Protein AF-A0A560X4U7-F1 (afdb_monomer_lite)

Foldseek 3Di:
DDDDDDDDDDDDDDDDPDPPDPPPPDDDPPDDPDDDDDDDDDDDDDDPPPPPPPPPPPPPPQDFFDQKDKADAPDDLVVVVVLLVVLLVQLVPDDCCPPPLNVLVVVLVVQLVVLVVVLVVQLVVLVVPPDDPVCPVVSVVSNVVSVVVSVVSNVVSCVVSVNVVSVVVSSVSSVVSSVVSSVVVVIFMFGDDPVLRVVLSPDPPPPVVNSVSSHVLRHHPVSCVPGTDDPDD

pLDDT: mean 76.84, std 26.28, range [26.38, 98.5]

Structure (mmCIF, N/CA/C/O backbone):
data_AF-A0A560X4U7-F1
#
_entry.id   AF-A0A560X4U7-F1
#
loop_
_atom_site.group_PDB
_atom_site.id
_atom_site.type_symbol
_atom_site.label_atom_id
_atom_site.label_alt_id
_atom_site.label_comp_id
_atom_site.label_asym_id
_atom_site.label_entity_id
_atom_site.label_seq_id
_atom_site.pdbx_PDB_ins_code
_atom_site.Cartn_x
_atom_site.Cartn_y
_atom_site.Cartn_z
_atom_site.occupancy
_atom_site.B_iso_or_equiv
_atom_site.auth_seq_id
_atom_site.auth_comp_id
_atom_site.auth_asym_id
_atom_site.auth_atom_id
_atom_site.pdbx_PDB_model_num
ATOM 1 N N . MET A 1 1 ? 18.943 -45.002 9.845 1.00 39.31 1 MET A N 1
ATOM 2 C CA . MET A 1 1 ? 19.434 -45.055 11.237 1.00 39.31 1 MET A CA 1
ATOM 3 C C . MET A 1 1 ? 20.918 -44.739 11.236 1.00 39.31 1 MET A C 1
ATOM 5 O O . MET A 1 1 ? 21.711 -45.629 10.976 1.00 39.31 1 MET A O 1
ATOM 9 N N . THR A 1 2 ? 21.280 -43.489 11.515 1.00 33.56 2 THR A N 1
ATOM 10 C CA . THR A 1 2 ? 22.637 -43.134 11.949 1.00 33.56 2 THR A CA 1
ATOM 11 C C . THR A 1 2 ? 22.538 -41.834 12.733 1.00 33.56 2 THR A C 1
ATOM 13 O O . THR A 1 2 ? 22.275 -40.771 12.180 1.00 33.56 2 THR A O 1
ATOM 16 N N . LEU A 1 3 ? 22.644 -41.978 14.054 1.00 30.88 3 LEU A N 1
ATOM 17 C CA . LEU A 1 3 ? 22.758 -40.904 15.028 1.00 30.88 3 LEU A CA 1
ATOM 18 C C . LEU A 1 3 ? 24.102 -40.193 14.867 1.00 30.88 3 LEU A C 1
ATOM 20 O O . LEU A 1 3 ? 25.123 -40.869 14.793 1.00 30.88 3 LEU A O 1
ATOM 24 N N . TRP A 1 4 ? 24.110 -38.866 14.982 1.00 27.12 4 TRP A N 1
ATOM 25 C CA . TRP A 1 4 ? 25.256 -38.142 15.529 1.00 27.12 4 TRP A CA 1
ATOM 26 C C . TRP A 1 4 ? 24.773 -37.209 16.639 1.00 27.12 4 TRP A C 1
ATOM 28 O O . TRP A 1 4 ? 23.881 -36.383 16.455 1.00 27.12 4 TRP A O 1
ATOM 38 N N . ARG A 1 5 ? 25.328 -37.444 17.830 1.00 28.64 5 ARG A N 1
ATOM 39 C CA . ARG A 1 5 ? 25.111 -36.698 19.070 1.00 28.64 5 ARG A CA 1
ATOM 40 C C . ARG A 1 5 ? 25.918 -35.393 19.064 1.00 28.64 5 ARG A C 1
ATOM 42 O O . ARG A 1 5 ? 27.047 -35.368 18.588 1.00 28.64 5 ARG A O 1
ATOM 49 N N . LEU A 1 6 ? 25.333 -34.368 19.685 1.00 35.38 6 LEU A N 1
ATOM 50 C CA . LEU A 1 6 ? 25.974 -33.150 20.209 1.00 35.38 6 LEU A CA 1
ATOM 51 C C . LEU A 1 6 ? 27.001 -33.463 21.321 1.00 35.38 6 LEU A C 1
ATOM 53 O O . LEU A 1 6 ? 26.902 -34.514 21.963 1.00 35.38 6 LEU A O 1
ATOM 57 N N . PRO A 1 7 ? 27.945 -32.538 21.584 1.00 38.84 7 PRO A N 1
ATOM 58 C CA . PRO A 1 7 ? 27.858 -31.657 22.771 1.00 38.84 7 PRO A CA 1
ATOM 59 C C . PRO A 1 7 ? 28.146 -30.168 22.425 1.00 38.84 7 PRO A C 1
ATOM 61 O O . PRO A 1 7 ? 28.964 -29.892 21.557 1.00 38.84 7 PRO A O 1
ATOM 64 N N . CYS A 1 8 ? 27.357 -29.185 22.901 1.00 29.11 8 CYS A N 1
ATOM 65 C CA . CYS A 1 8 ? 27.504 -28.413 24.167 1.00 29.11 8 CYS A CA 1
ATOM 66 C C . CYS A 1 8 ? 28.866 -27.695 24.288 1.00 29.11 8 CYS A C 1
ATOM 68 O O . CYS A 1 8 ? 29.880 -28.353 24.123 1.00 29.11 8 CYS A O 1
ATOM 70 N N . LEU A 1 9 ? 29.067 -26.415 24.622 1.00 28.69 9 LEU A N 1
ATOM 71 C CA . LEU A 1 9 ? 28.363 -25.219 25.138 1.00 28.69 9 LEU A CA 1
ATOM 72 C C . LEU A 1 9 ? 29.277 -24.039 24.650 1.00 28.69 9 LEU A C 1
ATOM 74 O O . LEU A 1 9 ? 30.443 -24.277 24.361 1.00 28.69 9 LEU A O 1
ATOM 78 N N . GLN A 1 10 ? 28.917 -22.758 24.513 1.00 29.78 10 GLN A N 1
ATOM 79 C CA . GLN A 1 10 ? 28.622 -21.827 25.606 1.00 29.78 10 GLN A CA 1
ATOM 80 C C . GLN A 1 10 ? 28.422 -20.401 25.033 1.00 29.78 10 GLN A C 1
ATOM 82 O O . GLN A 1 10 ? 29.216 -19.930 24.225 1.00 29.78 10 GLN A O 1
ATOM 87 N N . HIS A 1 11 ? 27.368 -19.732 25.509 1.00 27.30 11 HIS A N 1
ATOM 88 C CA . HIS A 1 11 ? 27.188 -18.284 25.688 1.00 27.30 11 HIS A CA 1
ATOM 89 C C . HIS A 1 11 ? 27.759 -17.279 24.666 1.00 27.30 11 HIS A C 1
ATOM 91 O O . HIS A 1 11 ? 28.936 -16.934 24.704 1.00 27.30 11 HIS A O 1
ATOM 97 N N . ARG A 1 12 ? 26.848 -16.582 23.967 1.00 30.61 12 ARG A N 1
ATOM 98 C CA . ARG A 1 12 ? 26.873 -15.110 23.875 1.00 30.61 12 ARG A CA 1
ATOM 99 C C . ARG A 1 12 ? 25.464 -14.551 23.644 1.00 30.61 12 ARG A C 1
ATOM 101 O O . ARG A 1 12 ? 24.834 -14.803 22.630 1.00 30.61 12 ARG A O 1
ATOM 108 N N . SER A 1 13 ? 25.013 -13.839 24.670 1.00 28.88 13 SER A N 1
ATOM 109 C CA . SER A 1 13 ? 24.097 -12.697 24.698 1.00 28.88 13 SER A CA 1
ATOM 110 C C . SER A 1 13 ? 22.957 -12.626 23.679 1.00 28.88 13 SER A C 1
ATOM 112 O O . SER A 1 13 ? 23.140 -12.291 22.510 1.00 28.88 13 SER A O 1
ATOM 114 N N . ALA A 1 14 ? 21.744 -12.784 24.214 1.00 30.08 14 ALA A N 1
ATOM 115 C CA . ALA A 1 14 ? 20.511 -12.270 23.644 1.00 30.08 14 ALA A CA 1
ATOM 116 C C . ALA A 1 14 ? 20.678 -10.782 23.304 1.00 30.08 14 ALA A C 1
A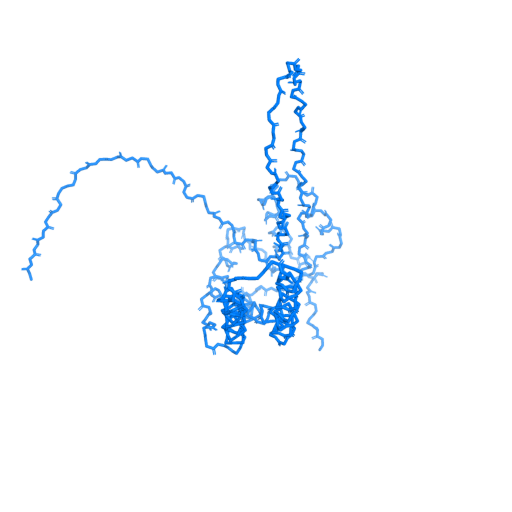TOM 118 O O . ALA A 1 14 ? 20.710 -9.925 24.186 1.00 30.08 14 ALA A O 1
ATOM 119 N N . THR A 1 15 ? 20.796 -10.486 22.014 1.00 30.64 15 THR A N 1
ATOM 120 C CA . THR A 1 15 ? 20.668 -9.124 21.508 1.00 30.64 15 THR A CA 1
ATOM 121 C C . THR A 1 15 ? 19.280 -9.033 20.902 1.00 30.64 15 THR A C 1
ATOM 123 O O . THR A 1 15 ? 19.006 -9.617 19.860 1.00 30.64 15 THR A O 1
ATOM 126 N N . SER A 1 16 ? 18.399 -8.369 21.647 1.00 27.38 16 SER A N 1
ATOM 127 C CA . SER A 1 16 ? 17.094 -7.846 21.250 1.00 27.38 16 SER A CA 1
ATOM 128 C C . SER A 1 16 ? 16.978 -7.610 19.734 1.00 27.38 16 SER A C 1
ATOM 130 O O . SER A 1 16 ? 17.394 -6.562 19.232 1.00 27.38 16 SER A O 1
ATOM 132 N N . LEU A 1 17 ? 16.355 -8.546 19.007 1.00 27.45 17 LEU A N 1
ATOM 133 C CA . LEU A 1 17 ? 15.750 -8.238 17.713 1.00 27.45 17 LEU A CA 1
ATOM 134 C C . LEU A 1 17 ? 14.486 -7.428 18.006 1.00 27.45 17 LEU A C 1
ATOM 136 O O . LEU A 1 17 ? 13.397 -7.958 18.208 1.00 27.45 17 LEU A O 1
ATOM 140 N N . SER A 1 18 ? 14.693 -6.118 18.105 1.00 27.56 18 SER A N 1
ATOM 141 C CA . SER A 1 18 ? 13.635 -5.124 18.160 1.00 27.56 18 SER A CA 1
ATOM 142 C C . SER A 1 18 ? 12.726 -5.321 16.949 1.00 27.56 18 SER A C 1
ATOM 144 O O . SER A 1 18 ? 13.172 -5.233 15.801 1.00 27.56 18 SER A O 1
ATOM 146 N N . GLN A 1 19 ? 11.465 -5.645 17.237 1.00 32.53 19 GLN A N 1
ATOM 147 C CA . GLN A 1 19 ? 10.352 -5.708 16.300 1.00 32.53 19 GLN A CA 1
ATOM 148 C C . GLN A 1 19 ? 10.351 -4.452 15.422 1.00 32.53 19 GLN A C 1
ATOM 150 O O . GLN A 1 19 ? 9.943 -3.369 15.846 1.00 32.53 19 GLN A O 1
ATOM 155 N N . ARG A 1 20 ? 10.812 -4.589 14.174 1.00 30.12 20 ARG A N 1
ATOM 156 C CA . ARG A 1 20 ? 10.608 -3.552 13.165 1.00 30.12 20 ARG A CA 1
ATOM 157 C C . ARG A 1 20 ? 9.118 -3.498 12.864 1.00 30.12 20 ARG A C 1
ATOM 159 O O . ARG A 1 20 ? 8.509 -4.470 12.431 1.00 30.12 20 ARG A O 1
ATOM 166 N N . SER A 1 21 ? 8.551 -2.354 13.214 1.00 30.67 21 SER A N 1
ATOM 167 C CA . SER A 1 21 ? 7.133 -2.050 13.152 1.00 30.67 21 SER A CA 1
ATOM 168 C C . SER A 1 21 ? 6.624 -2.059 11.710 1.00 30.67 21 SER A C 1
ATOM 170 O O . SER A 1 21 ? 7.251 -1.515 10.807 1.00 30.67 21 SER A O 1
ATOM 172 N N . PHE A 1 22 ? 5.445 -2.648 11.537 1.00 28.66 22 PHE A N 1
ATOM 173 C CA . PHE A 1 22 ? 4.688 -2.842 10.298 1.00 28.66 22 PHE A CA 1
ATOM 174 C C . PHE A 1 22 ? 4.014 -1.546 9.782 1.00 28.66 22 PHE A C 1
ATOM 176 O O . PHE A 1 22 ? 2.919 -1.583 9.233 1.00 28.66 22 PHE A O 1
ATOM 183 N N . THR A 1 23 ? 4.614 -0.370 10.004 1.00 32.47 23 THR A N 1
ATOM 184 C CA . THR A 1 23 ? 3.965 0.939 9.757 1.00 32.47 23 THR A CA 1
ATOM 185 C C . THR A 1 23 ? 4.578 1.772 8.630 1.00 32.47 23 THR A C 1
ATOM 187 O O . THR A 1 23 ? 4.177 2.918 8.466 1.00 32.47 23 THR A O 1
ATOM 190 N N . ASP A 1 24 ? 5.489 1.219 7.828 1.00 28.84 24 ASP A N 1
ATOM 191 C CA . ASP A 1 24 ? 6.167 1.947 6.741 1.00 28.84 24 ASP A CA 1
ATOM 192 C C . ASP A 1 24 ? 5.755 1.437 5.346 1.00 28.84 24 ASP A C 1
ATOM 194 O O . ASP A 1 24 ? 6.541 0.882 4.584 1.00 28.84 24 ASP A O 1
ATOM 198 N N . LEU A 1 25 ? 4.467 1.587 5.015 1.00 33.88 25 LEU A N 1
ATOM 199 C CA . LEU A 1 25 ? 3.939 1.399 3.651 1.00 33.88 25 LEU A CA 1
ATOM 200 C C . LEU A 1 25 ? 3.268 2.668 3.100 1.00 33.88 25 LEU A C 1
ATOM 202 O O . LEU A 1 25 ? 2.436 2.588 2.189 1.00 33.88 25 LEU A O 1
ATOM 206 N N . ASN A 1 26 ? 3.661 3.835 3.616 1.00 32.94 26 ASN A N 1
ATOM 207 C CA . ASN A 1 26 ? 3.411 5.121 2.975 1.00 32.94 26 ASN A CA 1
ATOM 208 C C . ASN A 1 26 ? 4.704 5.578 2.305 1.00 32.94 26 ASN A C 1
ATOM 210 O O . ASN A 1 26 ? 5.754 5.622 2.933 1.00 32.94 26 ASN A O 1
ATOM 214 N N . GLY A 1 27 ? 4.617 5.804 0.996 1.00 36.00 27 GLY A N 1
ATOM 215 C CA . GLY A 1 27 ? 5.756 6.093 0.146 1.00 36.00 27 GLY A CA 1
ATOM 216 C C . GLY A 1 27 ? 6.457 7.383 0.539 1.00 36.00 27 GLY A C 1
ATOM 217 O O . GLY A 1 27 ? 5.854 8.445 0.485 1.00 36.00 27 GLY A O 1
ATOM 218 N N . ASP A 1 28 ? 7.746 7.260 0.822 1.00 26.38 28 ASP A N 1
ATOM 219 C CA . ASP A 1 28 ? 8.722 8.314 0.605 1.00 26.38 28 ASP A CA 1
ATOM 220 C C . ASP A 1 28 ? 9.827 7.710 -0.269 1.00 26.38 28 ASP A C 1
ATOM 222 O O . ASP A 1 28 ? 10.711 6.987 0.197 1.00 26.38 28 ASP A O 1
ATOM 226 N N . ILE A 1 29 ? 9.752 7.964 -1.579 1.00 32.12 29 ILE A N 1
ATOM 227 C CA . ILE A 1 29 ? 10.896 7.778 -2.473 1.00 32.12 29 ILE A CA 1
ATOM 228 C C . ILE A 1 29 ? 11.931 8.815 -2.037 1.00 32.12 29 ILE A C 1
ATOM 230 O O . ILE A 1 29 ? 11.827 10.003 -2.347 1.00 32.12 29 ILE A O 1
ATOM 234 N N . VAL A 1 30 ? 12.916 8.369 -1.262 1.00 34.56 30 VAL A N 1
ATOM 235 C CA . VAL A 1 30 ? 14.062 9.185 -0.868 1.00 34.56 30 VAL A CA 1
ATOM 236 C C . VAL A 1 30 ? 14.851 9.528 -2.132 1.00 34.56 30 VAL A C 1
ATOM 238 O O . VAL A 1 30 ? 15.592 8.707 -2.668 1.00 34.56 30 VAL A O 1
ATOM 241 N N . ASN A 1 31 ? 14.696 10.763 -2.608 1.00 28.81 31 ASN A N 1
ATOM 242 C CA . ASN A 1 31 ? 15.603 11.368 -3.575 1.00 28.81 31 ASN A CA 1
ATOM 243 C C . ASN A 1 31 ? 17.004 11.438 -2.950 1.00 28.81 31 ASN A C 1
ATOM 245 O O . ASN A 1 31 ? 17.265 12.260 -2.071 1.00 28.81 31 ASN A O 1
ATOM 249 N N . HIS A 1 32 ? 17.916 10.578 -3.399 1.00 28.31 32 HIS A N 1
ATOM 250 C CA . HIS A 1 32 ? 19.340 10.720 -3.121 1.00 28.31 32 HIS A CA 1
ATOM 251 C C . HIS A 1 32 ? 19.925 11.814 -4.030 1.00 28.31 32 HIS A C 1
ATOM 253 O O . HIS A 1 32 ? 19.969 11.616 -5.245 1.00 28.31 32 HIS A O 1
ATOM 259 N N . PRO A 1 33 ? 20.436 12.945 -3.506 1.00 33.41 33 PRO A N 1
ATOM 260 C CA . PRO A 1 33 ? 21.241 13.837 -4.325 1.00 33.41 33 PRO A CA 1
ATOM 261 C C . PRO A 1 33 ? 22.588 13.165 -4.623 1.00 33.41 33 PRO A C 1
ATOM 263 O O . PRO A 1 33 ? 23.387 12.888 -3.722 1.00 33.41 33 PRO A O 1
ATOM 266 N N . LEU A 1 34 ? 22.832 12.901 -5.909 1.00 30.45 34 LEU A N 1
ATOM 267 C CA . LEU A 1 34 ? 24.119 12.463 -6.439 1.00 30.45 34 LEU A CA 1
ATOM 268 C C . LEU A 1 34 ? 25.186 13.515 -6.110 1.00 30.45 34 LEU A C 1
ATOM 270 O O . LEU A 1 34 ? 25.199 14.627 -6.636 1.00 30.45 34 LEU A O 1
ATOM 274 N N . ARG A 1 35 ? 26.092 13.157 -5.201 1.00 30.42 35 ARG A N 1
ATOM 275 C CA . ARG A 1 35 ? 27.236 13.978 -4.808 1.00 30.42 35 ARG A CA 1
ATOM 276 C C . ARG A 1 35 ? 28.348 13.805 -5.840 1.00 30.42 35 ARG A C 1
ATOM 278 O O . ARG A 1 35 ? 29.068 12.809 -5.818 1.00 30.42 35 ARG A O 1
ATOM 285 N N . ASN A 1 36 ? 28.488 14.789 -6.726 1.00 31.67 36 ASN A N 1
ATOM 286 C CA . ASN A 1 36 ? 29.597 14.884 -7.674 1.00 31.67 36 ASN A CA 1
ATOM 287 C C . ASN A 1 36 ? 30.951 14.895 -6.941 1.00 31.67 36 ASN A C 1
ATOM 289 O O . ASN A 1 36 ? 31.210 15.744 -6.085 1.00 31.67 36 ASN A O 1
ATOM 293 N N . ARG A 1 37 ? 31.825 13.949 -7.299 1.00 39.62 37 ARG A N 1
ATOM 294 C CA . ARG A 1 37 ? 33.259 13.961 -6.985 1.00 39.62 37 ARG A CA 1
ATOM 295 C C . ARG A 1 37 ? 33.989 14.678 -8.122 1.00 39.62 37 ARG A C 1
ATOM 297 O O . ARG A 1 37 ? 34.089 14.129 -9.212 1.00 39.62 37 ARG A O 1
ATOM 304 N N . ALA A 1 38 ? 34.536 15.858 -7.847 1.00 37.72 38 ALA A N 1
ATOM 305 C CA . ALA A 1 38 ? 35.596 16.472 -8.646 1.00 37.72 38 ALA A CA 1
ATOM 306 C C . ALA A 1 38 ? 36.892 16.483 -7.818 1.00 37.72 38 ALA A C 1
ATOM 308 O O . ALA A 1 38 ? 36.862 16.721 -6.609 1.00 37.72 38 ALA A O 1
ATOM 309 N N . GLY A 1 39 ? 37.999 16.112 -8.462 1.00 34.09 39 GLY A N 1
ATOM 310 C CA . GLY A 1 39 ? 39.277 15.781 -7.839 1.00 34.09 39 GLY A CA 1
ATOM 311 C C . GLY A 1 39 ? 40.189 16.962 -7.483 1.00 34.09 39 GLY A C 1
ATOM 312 O O . GLY A 1 39 ? 40.105 18.042 -8.052 1.00 34.09 39 GLY A O 1
ATOM 313 N N . SER A 1 40 ? 41.060 16.657 -6.514 1.00 37.84 40 SER A N 1
ATOM 314 C CA . SER A 1 40 ? 42.419 17.142 -6.200 1.00 37.84 40 SER A CA 1
ATOM 315 C C . SER A 1 40 ? 42.882 18.555 -6.594 1.00 37.84 40 SER A C 1
ATOM 317 O O . SER A 1 40 ? 43.048 18.832 -7.774 1.00 37.84 40 SER A O 1
ATOM 319 N N . LEU A 1 41 ? 43.371 19.320 -5.604 1.00 35.38 41 LEU A N 1
ATOM 320 C CA . LEU A 1 41 ? 44.787 19.734 -5.505 1.00 35.38 41 LEU A CA 1
ATOM 321 C C . LEU A 1 41 ? 45.111 20.279 -4.092 1.00 35.38 41 LEU A C 1
ATOM 323 O O . LEU A 1 41 ? 44.310 20.976 -3.478 1.00 35.38 41 LEU A O 1
ATOM 327 N N . ASN A 1 42 ? 46.282 19.906 -3.566 1.00 41.59 42 ASN A N 1
ATOM 328 C CA . ASN A 1 42 ? 46.813 20.266 -2.242 1.00 41.59 42 ASN A CA 1
ATOM 329 C C . ASN A 1 42 ? 47.400 21.689 -2.223 1.00 41.59 42 ASN A C 1
ATOM 331 O O . ASN A 1 42 ? 48.226 21.969 -3.084 1.00 41.59 42 ASN A O 1
ATOM 335 N N . LEU A 1 43 ? 47.155 22.491 -1.172 1.00 35.06 43 LEU A N 1
ATOM 336 C CA . LEU A 1 43 ? 48.219 23.259 -0.498 1.00 35.06 43 LEU A CA 1
ATOM 337 C C . LEU A 1 43 ? 47.785 23.776 0.885 1.00 35.06 43 LEU A C 1
ATOM 339 O O . LEU A 1 43 ? 46.657 24.200 1.106 1.00 35.06 43 LEU A O 1
ATOM 343 N N . ARG A 1 44 ? 48.736 23.702 1.814 1.00 47.56 44 ARG A N 1
ATOM 344 C CA . ARG A 1 44 ? 48.664 23.990 3.247 1.00 47.56 44 ARG A CA 1
ATOM 345 C C . ARG A 1 44 ? 48.172 25.406 3.568 1.00 47.56 44 ARG A C 1
ATOM 347 O O . ARG A 1 44 ? 48.820 26.371 3.181 1.00 47.56 44 ARG A O 1
ATOM 354 N N . LEU A 1 45 ? 47.159 25.507 4.426 1.00 40.75 45 LEU A N 1
ATOM 355 C CA . LEU A 1 45 ? 46.998 26.625 5.357 1.00 40.75 45 LEU A CA 1
ATOM 356 C C . LEU A 1 45 ? 46.265 26.138 6.611 1.00 40.75 45 LEU A C 1
ATOM 358 O O . LEU A 1 45 ? 45.143 25.641 6.553 1.00 40.75 45 LEU A O 1
ATOM 362 N N . LEU A 1 46 ? 46.960 26.253 7.744 1.00 51.66 46 LEU A N 1
ATOM 363 C CA . LEU A 1 46 ? 46.420 26.129 9.093 1.00 51.66 46 LEU A CA 1
ATOM 364 C C . LEU A 1 46 ? 45.371 27.229 9.293 1.00 51.66 46 LEU A C 1
ATOM 366 O O . LEU A 1 46 ? 45.712 28.368 9.598 1.00 51.66 46 LEU A O 1
ATOM 370 N N . ALA A 1 47 ? 44.102 26.881 9.117 1.00 46.72 47 ALA A N 1
ATOM 371 C CA . ALA A 1 47 ? 42.978 27.665 9.600 1.00 46.72 47 ALA A CA 1
ATOM 372 C C . ALA A 1 47 ? 42.263 26.827 10.661 1.00 46.72 47 ALA A C 1
ATOM 374 O O . ALA A 1 47 ? 41.831 25.708 10.383 1.00 46.72 47 ALA A O 1
ATOM 375 N N . CYS A 1 48 ? 42.194 27.348 11.887 1.00 39.38 48 CYS A N 1
ATOM 376 C CA . CYS A 1 48 ? 41.409 26.788 12.980 1.00 39.38 48 CYS A CA 1
ATOM 377 C C . CYS A 1 48 ? 39.957 26.610 12.523 1.00 39.38 48 CYS A C 1
ATOM 379 O O . CYS A 1 48 ? 39.178 27.560 12.529 1.00 39.38 48 CYS A O 1
ATOM 381 N N . VAL A 1 49 ? 39.596 25.392 12.118 1.00 48.28 49 VAL A N 1
ATOM 382 C CA . VAL A 1 49 ? 38.208 25.013 11.866 1.00 48.28 49 VAL A CA 1
ATOM 383 C C . VAL A 1 49 ? 37.557 24.849 13.231 1.00 48.28 49 VAL A C 1
ATOM 385 O O . VAL A 1 49 ? 37.621 23.790 13.855 1.00 48.28 49 VAL A O 1
ATOM 388 N N . THR A 1 50 ? 36.946 25.922 13.722 1.00 53.16 50 THR A N 1
ATOM 389 C CA . THR A 1 50 ? 35.858 25.803 14.682 1.00 53.16 50 THR A CA 1
ATOM 390 C C . THR A 1 50 ? 34.796 24.932 14.021 1.00 53.16 50 THR A C 1
ATOM 392 O O . THR A 1 50 ? 34.128 25.338 13.071 1.00 53.16 50 THR A O 1
ATOM 395 N N . VAL A 1 51 ? 34.691 23.684 14.478 1.00 50.66 51 VAL A N 1
ATOM 396 C CA . VAL A 1 51 ? 33.585 22.797 14.126 1.00 50.66 51 VAL A CA 1
ATOM 397 C C . VAL A 1 51 ? 32.327 23.465 14.667 1.00 50.66 51 VAL A C 1
ATOM 399 O O . VAL A 1 51 ? 31.983 23.323 15.838 1.00 50.66 51 VAL A O 1
ATOM 402 N N . LEU A 1 52 ? 31.667 24.255 13.819 1.00 47.94 52 LEU A N 1
ATOM 403 C CA . LEU A 1 52 ? 30.270 24.611 13.991 1.00 47.94 52 LEU A CA 1
ATOM 404 C C . LEU A 1 52 ? 29.520 23.284 14.018 1.00 47.94 52 LEU A C 1
ATOM 406 O O . LEU A 1 52 ? 29.264 22.672 12.981 1.00 47.94 52 LEU A O 1
ATOM 410 N N . ALA A 1 53 ? 29.241 22.807 15.228 1.00 47.47 53 ALA A N 1
ATOM 411 C CA . ALA A 1 53 ? 28.264 21.770 15.467 1.00 47.47 53 ALA A CA 1
ATOM 412 C C . ALA A 1 53 ? 26.927 22.327 14.975 1.00 47.47 53 ALA A C 1
ATOM 414 O O . ALA A 1 53 ? 26.212 22.997 15.713 1.00 47.47 53 ALA A O 1
ATOM 415 N N . VAL A 1 54 ? 26.628 22.124 13.692 1.00 50.91 54 VAL A N 1
ATOM 416 C CA . VAL A 1 54 ? 25.286 22.323 13.163 1.00 50.91 54 VAL A CA 1
ATOM 417 C C . VAL A 1 54 ? 24.437 21.304 13.916 1.00 50.91 54 VAL A C 1
ATOM 419 O O . VAL A 1 54 ? 24.677 20.103 13.750 1.00 50.91 54 VAL A O 1
ATOM 422 N N . PRO A 1 55 ? 23.510 21.723 14.797 1.00 43.16 55 PRO A N 1
ATOM 423 C CA . PRO A 1 55 ? 22.596 20.771 15.386 1.00 43.16 55 PRO A CA 1
ATOM 424 C C . PRO A 1 55 ? 21.857 20.144 14.210 1.00 43.16 55 PRO A C 1
ATOM 426 O O . PRO A 1 55 ? 21.197 20.839 13.438 1.00 43.16 55 PRO A O 1
ATOM 429 N N . VAL A 1 56 ? 22.005 18.831 14.043 1.00 52.19 56 VAL A N 1
ATOM 430 C CA . VAL A 1 56 ? 21.101 18.057 13.201 1.00 52.19 56 VAL A CA 1
ATOM 431 C C . VAL A 1 56 ? 19.767 18.105 13.934 1.00 52.19 56 VAL A C 1
ATOM 433 O O . VAL A 1 56 ? 19.429 17.214 14.711 1.00 52.19 56 VAL A O 1
ATOM 436 N N . THR A 1 57 ? 19.026 19.200 13.772 1.00 48.88 57 THR A N 1
ATOM 437 C CA . THR A 1 57 ? 17.602 19.216 14.054 1.00 48.88 57 THR A CA 1
ATOM 438 C C . THR A 1 57 ? 17.011 18.272 13.027 1.00 48.88 57 THR A C 1
ATOM 440 O O . THR A 1 57 ? 16.716 18.643 11.895 1.00 48.88 57 THR A O 1
ATOM 443 N N . GLY A 1 58 ? 16.936 16.992 13.397 1.00 51.22 58 GLY A N 1
ATOM 444 C CA . GLY A 1 58 ? 16.158 16.026 12.652 1.00 51.22 58 GLY A CA 1
ATOM 445 C C . GLY A 1 58 ? 14.775 16.633 12.501 1.00 51.22 58 GLY A C 1
ATOM 446 O O . GLY A 1 58 ? 14.072 16.828 13.494 1.00 51.22 58 GLY A O 1
ATOM 447 N N . VAL A 1 59 ? 14.419 17.010 11.275 1.00 49.56 59 VAL A N 1
ATOM 448 C CA . VAL A 1 59 ? 13.046 17.351 10.936 1.00 49.56 59 VAL A CA 1
ATOM 449 C C . VAL A 1 59 ? 12.275 16.069 11.189 1.00 49.56 59 VAL A C 1
ATOM 451 O O . VAL A 1 59 ? 12.312 15.136 10.392 1.00 49.56 59 VAL A O 1
ATOM 454 N N . SER A 1 60 ? 11.663 15.969 12.367 1.00 57.91 60 SER A N 1
ATOM 455 C CA . SER A 1 60 ? 10.732 14.893 12.646 1.00 57.91 60 SER A CA 1
ATOM 456 C C . SER A 1 60 ? 9.536 15.184 11.757 1.00 57.91 60 SER A C 1
ATOM 458 O O . SER A 1 60 ? 8.739 16.077 12.053 1.00 57.91 60 SER A O 1
ATOM 460 N N . ALA A 1 61 ? 9.486 14.515 10.605 1.00 65.38 61 ALA A N 1
ATOM 461 C CA . ALA A 1 61 ? 8.339 14.579 9.722 1.00 65.38 61 ALA A CA 1
ATOM 462 C C . ALA A 1 61 ? 7.105 14.256 10.570 1.00 65.38 61 ALA A C 1
ATOM 464 O O . ALA A 1 61 ? 7.019 13.201 11.207 1.00 65.38 61 ALA A O 1
ATOM 465 N N . LYS A 1 62 ? 6.190 15.225 10.666 1.00 72.81 62 LYS A N 1
ATOM 466 C CA . LYS A 1 62 ? 4.971 15.081 11.456 1.00 72.81 62 LYS A CA 1
ATOM 467 C C . LYS A 1 62 ? 4.185 13.918 10.857 1.00 72.81 62 LYS A C 1
ATOM 469 O O . LYS A 1 62 ? 3.774 13.987 9.704 1.00 72.81 62 LYS A O 1
ATOM 474 N N . VAL A 1 63 ? 3.996 12.849 11.628 1.00 83.12 63 VAL A N 1
ATOM 475 C CA . VAL A 1 63 ? 3.273 11.664 11.151 1.00 83.12 63 VAL A CA 1
ATOM 476 C C . VAL A 1 63 ? 1.827 12.060 10.862 1.00 83.12 63 VAL A C 1
ATOM 478 O O . VAL A 1 63 ? 1.103 12.501 11.762 1.00 83.12 63 VAL A O 1
ATOM 481 N N . SER A 1 64 ? 1.413 11.916 9.604 1.00 87.06 64 SER A N 1
ATOM 482 C CA . SER A 1 64 ? 0.035 12.179 9.195 1.00 87.06 64 SER A CA 1
ATOM 483 C C . SER A 1 64 ? -0.915 11.186 9.863 1.00 87.06 64 SER A C 1
ATOM 485 O O . SER A 1 64 ? -0.615 9.993 9.971 1.00 87.0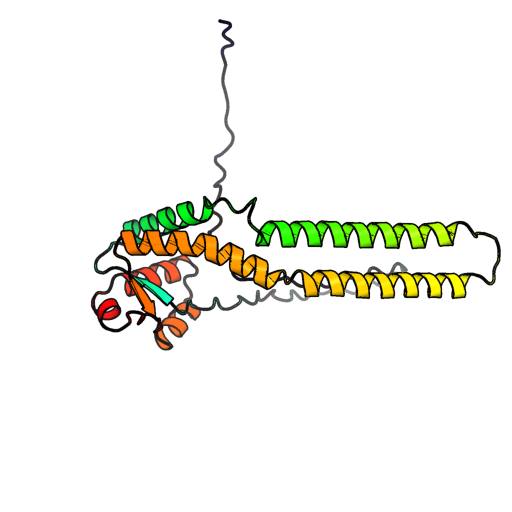6 64 SER A O 1
ATOM 487 N N . ALA A 1 65 ? -2.047 11.687 10.350 1.00 90.00 65 ALA A N 1
ATOM 488 C CA . ALA A 1 65 ? -3.085 10.847 10.918 1.00 90.00 65 ALA A CA 1
ATOM 489 C C . ALA A 1 65 ? -3.832 10.084 9.816 1.00 90.00 65 ALA A C 1
ATOM 491 O O . ALA A 1 65 ? -4.111 10.660 8.759 1.00 90.00 65 ALA A O 1
ATOM 492 N N . PRO A 1 66 ? -4.211 8.817 10.056 1.00 91.69 66 PRO A N 1
ATOM 493 C CA . PRO A 1 66 ? -5.107 8.121 9.146 1.00 91.69 66 PRO A CA 1
ATOM 494 C C . PRO A 1 66 ? -6.463 8.840 9.083 1.00 91.69 66 PRO A C 1
ATOM 496 O O . PRO A 1 66 ? -6.928 9.419 10.064 1.00 91.69 66 PRO A O 1
ATOM 499 N N . SER A 1 67 ? -7.117 8.806 7.922 1.00 94.00 67 SER A N 1
ATOM 500 C CA . SER A 1 67 ? -8.479 9.335 7.776 1.00 94.00 67 SER A CA 1
ATOM 501 C C . SER A 1 67 ? -9.526 8.406 8.384 1.00 94.00 67 SER A C 1
ATOM 503 O O . SER A 1 67 ? -10.524 8.882 8.916 1.00 94.00 67 SER A O 1
ATOM 505 N N . THR A 1 68 ? -9.288 7.096 8.319 1.00 95.25 68 THR A N 1
ATOM 506 C CA . THR A 1 68 ? -10.182 6.055 8.825 1.00 95.25 68 THR A CA 1
ATOM 507 C C . THR A 1 68 ? -9.424 5.067 9.694 1.00 95.25 68 THR A C 1
ATOM 509 O O . THR A 1 68 ? -8.250 4.780 9.448 1.00 95.25 68 THR A O 1
ATOM 512 N N . ILE A 1 69 ? -10.101 4.531 10.706 1.00 95.88 69 ILE A N 1
ATOM 513 C CA . ILE A 1 69 ? -9.584 3.448 11.546 1.00 95.88 69 ILE A CA 1
ATOM 514 C C . ILE A 1 69 ? -10.642 2.363 11.734 1.00 95.88 69 ILE A C 1
ATOM 516 O O . ILE A 1 69 ? -11.836 2.605 11.565 1.00 95.88 69 ILE A O 1
ATOM 520 N N . TRP A 1 70 ? -10.199 1.158 12.087 1.00 97.12 70 TRP A N 1
ATOM 521 C CA . TRP A 1 70 ? -11.086 0.070 12.491 1.00 97.12 70 TRP A CA 1
ATOM 522 C C . TRP A 1 70 ? -11.460 0.201 13.963 1.00 97.12 70 TRP A C 1
ATOM 524 O O . TRP A 1 70 ? -10.601 0.480 14.795 1.00 97.12 70 TRP A O 1
ATOM 534 N N . ALA A 1 71 ? -12.728 -0.041 14.274 1.00 97.25 71 ALA A N 1
ATOM 535 C CA . ALA A 1 71 ? -13.313 0.169 15.585 1.00 97.25 71 ALA A CA 1
ATOM 536 C C . ALA A 1 71 ? -14.306 -0.943 15.948 1.00 97.25 71 ALA A C 1
ATOM 538 O O . ALA A 1 71 ? -15.052 -1.446 15.103 1.00 97.25 71 ALA A O 1
ATOM 539 N N . LYS A 1 72 ? -14.310 -1.327 17.222 1.00 97.38 72 LYS A N 1
ATOM 540 C CA . LYS A 1 72 ? -15.225 -2.297 17.831 1.00 97.38 72 LYS A CA 1
ATOM 541 C C . LYS A 1 72 ? -15.432 -1.874 19.283 1.00 97.38 72 LYS A C 1
ATOM 543 O O . LYS A 1 72 ? -14.465 -1.626 19.989 1.00 97.38 72 LYS A O 1
ATOM 548 N N . ALA A 1 73 ? -16.675 -1.766 19.736 1.00 96.75 73 ALA A N 1
ATOM 549 C CA . ALA A 1 73 ? -16.957 -1.276 21.083 1.00 96.75 73 ALA A CA 1
ATOM 550 C C . ALA A 1 73 ? -16.449 -2.253 22.159 1.00 96.75 73 ALA A C 1
ATOM 552 O O . ALA A 1 73 ? -16.586 -3.469 22.014 1.00 96.75 73 ALA A O 1
ATOM 553 N N . GLY A 1 74 ? -15.885 -1.716 23.245 1.00 95.31 74 GLY A N 1
ATOM 554 C CA . GLY A 1 74 ? -15.576 -2.471 24.466 1.00 95.31 74 GLY A CA 1
ATOM 555 C C . GLY A 1 74 ? -14.413 -3.468 24.379 1.00 95.31 74 GLY A C 1
ATOM 556 O O . GLY A 1 74 ? -14.183 -4.210 25.331 1.00 95.31 74 GLY A O 1
ATOM 557 N N . VAL A 1 75 ? -13.662 -3.510 23.274 1.00 97.25 75 VAL A N 1
ATOM 558 C CA . VAL A 1 75 ? -12.485 -4.385 23.156 1.00 97.25 75 VAL A CA 1
ATOM 559 C C . VAL A 1 75 ? -11.262 -3.781 23.857 1.00 97.25 75 VAL A C 1
ATOM 561 O O . VAL A 1 75 ? -10.910 -2.616 23.663 1.00 97.25 75 VAL A O 1
ATOM 564 N N . GLY A 1 76 ? -10.583 -4.599 24.667 1.00 97.62 76 GLY A N 1
ATOM 565 C CA . GLY A 1 76 ? -9.333 -4.232 25.332 1.00 97.62 76 GLY A CA 1
ATOM 566 C C . GLY A 1 76 ? -8.162 -4.058 24.356 1.00 97.62 76 GLY A C 1
ATOM 567 O O . GLY A 1 76 ? -8.142 -4.634 23.271 1.00 97.62 76 GLY A O 1
ATOM 568 N N . ARG A 1 77 ? -7.147 -3.282 24.757 1.00 96.12 77 ARG A N 1
ATOM 569 C CA . ARG A 1 77 ? -6.007 -2.907 23.897 1.00 96.12 77 ARG A CA 1
ATOM 570 C C . ARG A 1 77 ? -5.233 -4.100 23.335 1.00 96.12 77 ARG A C 1
ATOM 572 O O . ARG A 1 77 ? -4.794 -4.066 22.186 1.00 96.12 77 ARG A O 1
ATOM 579 N N . GLU A 1 78 ? -5.047 -5.129 24.155 1.00 96.62 78 GLU A N 1
ATOM 580 C CA . GLU A 1 78 ? -4.345 -6.353 23.766 1.00 96.62 78 GLU A CA 1
ATOM 581 C C . GLU A 1 78 ? -5.100 -7.085 22.657 1.00 96.62 78 GLU A C 1
ATOM 583 O O . GLU A 1 78 ? -4.543 -7.288 21.583 1.00 96.62 78 GLU A O 1
ATOM 588 N N . GLN A 1 79 ? -6.390 -7.358 22.866 1.00 98.25 79 GLN A N 1
ATOM 589 C CA . GLN A 1 79 ? -7.251 -7.985 21.865 1.00 98.25 79 GLN A CA 1
ATOM 590 C C . GLN A 1 79 ? -7.338 -7.147 20.581 1.00 98.25 79 GLN A C 1
ATOM 592 O O . GLN A 1 79 ? -7.197 -7.689 19.493 1.00 98.25 79 GLN A O 1
ATOM 597 N N . PHE A 1 80 ? -7.484 -5.821 20.690 1.00 97.25 80 PHE A N 1
ATOM 598 C CA . PHE A 1 80 ? -7.488 -4.925 19.527 1.00 97.25 80 PHE A CA 1
ATOM 599 C C . PHE A 1 80 ? -6.217 -5.066 18.679 1.00 97.25 80 PHE A C 1
ATOM 601 O O . PHE A 1 80 ? -6.273 -5.105 17.451 1.00 97.25 80 PHE A O 1
ATOM 608 N N . SER A 1 81 ? -5.065 -5.152 19.345 1.00 96.00 81 SER A N 1
ATOM 609 C CA . SER A 1 81 ? -3.769 -5.297 18.680 1.00 96.00 81 SER A CA 1
ATOM 610 C C . SER A 1 81 ? -3.580 -6.701 18.100 1.00 96.00 81 SER A C 1
ATOM 612 O O . SER A 1 81 ? -3.016 -6.833 17.016 1.00 96.00 81 SER A O 1
ATOM 614 N N . ALA A 1 82 ? -4.059 -7.732 18.801 1.00 98.12 82 ALA A N 1
ATOM 615 C CA . ALA A 1 82 ? -4.007 -9.121 18.357 1.00 98.12 82 ALA A CA 1
ATOM 616 C C . ALA A 1 82 ? -4.865 -9.348 17.104 1.00 98.12 82 ALA A C 1
ATOM 618 O O . ALA A 1 82 ? -4.355 -9.876 16.121 1.00 98.12 82 ALA A O 1
ATOM 619 N N . ASP A 1 83 ? -6.107 -8.858 17.096 1.00 98.31 83 ASP A N 1
ATOM 620 C CA . ASP A 1 83 ? -7.024 -8.962 15.954 1.00 98.31 83 ASP A CA 1
ATOM 621 C C . ASP A 1 83 ? -6.456 -8.245 14.718 1.00 98.31 83 ASP A C 1
ATOM 623 O O . ASP A 1 83 ? -6.443 -8.788 13.611 1.00 98.31 83 ASP A O 1
ATOM 627 N N . ALA A 1 84 ? -5.915 -7.034 14.906 1.00 96.19 84 ALA A N 1
ATOM 628 C CA . ALA A 1 84 ? -5.277 -6.283 13.827 1.00 96.19 84 ALA A CA 1
ATOM 629 C C . ALA A 1 84 ? -4.045 -7.009 13.261 1.00 96.19 84 ALA A C 1
ATOM 631 O O . ALA A 1 84 ? -3.848 -7.030 12.043 1.00 96.19 84 ALA A O 1
ATOM 632 N N . LEU A 1 85 ? -3.223 -7.611 14.128 1.00 97.62 85 LEU A N 1
ATOM 633 C CA . LEU A 1 85 ? -2.059 -8.390 13.713 1.00 97.62 85 LEU A CA 1
ATOM 634 C C . LEU A 1 85 ? -2.475 -9.658 12.963 1.00 97.62 85 LEU A C 1
ATOM 636 O O . LEU A 1 85 ? -1.921 -9.936 11.901 1.00 97.62 85 LEU A O 1
ATOM 640 N N . GLU A 1 86 ? -3.456 -10.400 13.477 1.00 98.19 86 GLU A N 1
ATOM 641 C CA . GLU A 1 86 ? -3.974 -11.611 12.839 1.00 98.19 86 GLU A CA 1
ATOM 642 C C . GLU A 1 86 ? -4.486 -11.307 11.428 1.00 98.19 86 GLU A C 1
ATOM 644 O O . GLU A 1 86 ? -4.048 -11.926 10.454 1.00 98.19 86 GLU A O 1
ATOM 649 N N . CYS A 1 87 ? -5.353 -10.302 11.289 1.00 98.25 87 CYS A N 1
ATOM 650 C CA . CYS A 1 87 ? -5.877 -9.912 9.986 1.00 98.25 87 CYS A CA 1
ATOM 651 C C . CYS A 1 87 ? -4.784 -9.362 9.059 1.00 98.25 87 CYS A C 1
ATOM 653 O O . CYS A 1 87 ? -4.795 -9.654 7.862 1.00 98.25 87 CYS A O 1
ATOM 655 N N . GLY A 1 88 ? -3.818 -8.607 9.593 1.00 97.19 88 GLY A N 1
ATOM 656 C CA . GLY A 1 88 ? -2.661 -8.119 8.841 1.00 97.19 88 GLY A CA 1
ATOM 657 C C . GLY A 1 88 ? -1.808 -9.255 8.272 1.00 97.19 88 GLY A C 1
ATOM 658 O O . GLY A 1 88 ? -1.438 -9.219 7.098 1.00 97.19 88 GLY A O 1
ATOM 659 N N . MET A 1 89 ? -1.564 -10.300 9.065 1.00 98.31 89 MET A N 1
ATOM 660 C CA . MET A 1 89 ? -0.826 -11.490 8.634 1.00 98.31 89 MET A CA 1
ATOM 661 C C . MET A 1 89 ? -1.559 -12.268 7.538 1.00 98.31 89 MET A C 1
ATOM 663 O O . MET A 1 89 ? -0.914 -12.752 6.610 1.00 98.31 89 MET A O 1
ATOM 667 N N . GLN A 1 90 ? -2.892 -12.344 7.586 1.00 98.19 90 GLN A N 1
ATOM 668 C CA . GLN A 1 90 ? -3.676 -12.940 6.496 1.00 98.19 90 GLN A CA 1
ATOM 669 C C . GLN A 1 90 ? -3.541 -12.142 5.192 1.00 98.19 90 GLN A C 1
ATOM 671 O O . GLN A 1 90 ? -3.395 -12.734 4.126 1.00 98.19 90 GLN A O 1
ATOM 676 N N . GLY A 1 91 ? -3.552 -10.807 5.269 1.00 96.88 91 GLY A N 1
ATOM 677 C CA . GLY A 1 91 ? -3.307 -9.943 4.111 1.00 96.88 91 GLY A CA 1
ATOM 678 C C . GLY A 1 91 ? -1.897 -10.097 3.537 1.00 96.88 91 GLY A C 1
ATOM 679 O O . GLY A 1 91 ? -1.729 -10.106 2.321 1.00 96.88 91 GLY A O 1
ATOM 680 N N . LEU A 1 92 ? -0.889 -10.265 4.399 1.00 96.00 92 LEU A N 1
ATOM 681 C CA . LEU A 1 92 ? 0.492 -10.519 3.981 1.00 96.00 92 LEU A CA 1
ATOM 682 C C . LEU A 1 92 ? 0.666 -11.887 3.309 1.00 96.00 92 LEU A C 1
ATOM 684 O O . LEU A 1 92 ? 1.490 -12.027 2.413 1.00 96.00 92 LEU A O 1
ATOM 688 N N . ALA A 1 93 ? -0.116 -12.882 3.722 1.00 96.12 93 ALA A N 1
ATOM 689 C CA . ALA A 1 93 ? -0.080 -14.229 3.161 1.00 96.12 93 ALA A CA 1
ATOM 690 C C . ALA A 1 93 ? -0.769 -14.352 1.786 1.00 96.12 93 ALA A C 1
ATOM 692 O O . ALA A 1 93 ? -0.835 -15.451 1.232 1.00 96.12 93 ALA A O 1
ATOM 693 N N . VAL A 1 94 ? -1.301 -13.258 1.228 1.00 96.06 94 VAL A N 1
ATOM 694 C CA . VAL A 1 94 ? -1.901 -13.260 -0.111 1.00 96.06 94 VAL A CA 1
ATOM 695 C C . VAL A 1 94 ? -0.831 -13.562 -1.158 1.00 96.06 94 VAL A C 1
ATOM 697 O O . VAL A 1 94 ? 0.160 -12.846 -1.273 1.00 96.06 94 VAL A O 1
ATOM 700 N N . ASN A 1 95 ? -1.058 -14.606 -1.958 1.00 94.31 95 ASN A N 1
ATOM 701 C CA . ASN A 1 95 ? -0.205 -14.912 -3.101 1.00 94.31 95 ASN A CA 1
ATOM 702 C C . ASN A 1 95 ? -0.469 -13.907 -4.233 1.00 94.31 95 ASN A C 1
ATOM 704 O O . ASN A 1 95 ? -1.569 -13.876 -4.788 1.00 94.31 95 ASN A O 1
ATOM 708 N N . ILE A 1 96 ? 0.551 -13.117 -4.572 1.00 94.81 96 ILE A N 1
ATOM 709 C CA . ILE A 1 96 ? 0.504 -12.107 -5.636 1.00 94.81 96 ILE A CA 1
ATOM 710 C C . ILE A 1 96 ? 1.378 -12.457 -6.850 1.00 94.81 96 ILE A C 1
ATOM 712 O O . ILE A 1 96 ? 1.319 -11.751 -7.855 1.00 94.81 96 ILE A O 1
ATOM 716 N N . ASP A 1 97 ? 2.157 -13.539 -6.797 1.00 91.06 97 ASP A N 1
ATOM 717 C CA . ASP A 1 97 ? 3.258 -13.805 -7.737 1.00 91.06 97 ASP A CA 1
ATOM 718 C C . ASP A 1 97 ? 2.792 -13.921 -9.196 1.00 91.06 97 ASP A C 1
ATOM 720 O O . ASP A 1 97 ? 3.507 -13.555 -10.124 1.00 91.06 97 ASP A O 1
ATOM 724 N N . ASN A 1 98 ? 1.562 -14.395 -9.409 1.00 92.50 98 ASN A N 1
ATOM 725 C CA . ASN A 1 98 ? 0.992 -14.618 -10.740 1.00 92.50 98 ASN A CA 1
ATOM 726 C C . ASN A 1 98 ? -0.040 -13.562 -11.162 1.00 92.50 98 ASN A C 1
ATOM 728 O O . ASN A 1 98 ? -0.769 -13.773 -12.137 1.00 92.50 98 ASN A O 1
ATOM 732 N N . THR A 1 99 ? -0.113 -12.445 -10.441 1.00 96.69 99 THR A N 1
ATOM 733 C CA . THR A 1 99 ? -1.027 -11.338 -10.750 1.00 96.69 99 THR A CA 1
ATOM 734 C C . THR A 1 99 ? -0.533 -10.532 -11.952 1.00 96.69 99 THR A C 1
ATOM 736 O O . THR A 1 99 ? 0.666 -10.486 -12.241 1.00 96.69 99 THR A O 1
ATOM 739 N N . GLU A 1 100 ? -1.451 -9.907 -12.691 1.00 97.31 100 GLU A N 1
ATOM 740 C CA . GLU A 1 100 ? -1.079 -9.113 -13.869 1.00 97.31 100 GLU A CA 1
ATOM 741 C C . GLU A 1 100 ? -0.279 -7.865 -13.493 1.00 97.31 100 GLU A C 1
ATOM 743 O O . GLU A 1 100 ? 0.581 -7.428 -14.260 1.00 97.31 100 GLU A O 1
ATOM 748 N N . GLU A 1 101 ? -0.495 -7.332 -12.293 1.00 97.62 101 GLU A N 1
ATOM 749 C CA . GLU A 1 101 ? 0.268 -6.232 -11.719 1.00 97.62 101 GLU A CA 1
ATOM 750 C C . GLU A 1 101 ? 1.746 -6.603 -11.571 1.00 97.62 101 GLU A C 1
ATOM 752 O O . GLU A 1 101 ? 2.617 -5.896 -12.083 1.00 97.62 101 GLU A O 1
ATOM 757 N N . VAL A 1 102 ? 2.033 -7.741 -10.926 1.00 97.44 102 VAL A N 1
ATOM 758 C CA . VAL A 1 102 ? 3.405 -8.231 -10.720 1.00 97.44 102 VAL A CA 1
ATOM 759 C C . VAL A 1 102 ? 4.066 -8.558 -12.054 1.00 97.44 102 VAL A C 1
ATOM 761 O O . VAL A 1 102 ? 5.195 -8.132 -12.294 1.00 97.44 102 VAL A O 1
ATOM 764 N N . LYS A 1 103 ? 3.357 -9.225 -12.973 1.00 98.00 103 LYS A N 1
ATOM 765 C CA . LYS A 1 103 ? 3.888 -9.510 -14.317 1.00 98.00 103 LYS A CA 1
ATOM 766 C C . LYS A 1 103 ? 4.179 -8.240 -15.109 1.00 98.00 103 LYS A C 1
ATOM 768 O O . LYS A 1 103 ? 5.150 -8.196 -15.856 1.00 98.00 103 LYS A O 1
ATOM 773 N N . THR A 1 104 ? 3.346 -7.210 -14.979 1.00 98.00 104 THR A N 1
ATOM 774 C CA . THR A 1 104 ? 3.563 -5.930 -15.666 1.00 98.00 104 THR A CA 1
ATOM 775 C C . THR A 1 104 ? 4.813 -5.235 -15.149 1.00 98.00 104 THR A C 1
ATOM 777 O O . THR A 1 104 ? 5.619 -4.775 -15.955 1.00 98.00 104 THR A O 1
ATOM 780 N N . LEU A 1 105 ? 5.010 -5.217 -13.829 1.00 98.00 105 LEU A N 1
ATOM 781 C CA . LEU A 1 105 ? 6.230 -4.691 -13.222 1.00 98.00 105 LEU A CA 1
ATOM 782 C C . LEU A 1 105 ? 7.465 -5.498 -13.642 1.00 98.00 105 LEU A C 1
ATOM 784 O O . LEU A 1 105 ? 8.454 -4.901 -14.052 1.00 98.00 105 LEU A O 1
ATOM 788 N N . ALA A 1 106 ? 7.390 -6.832 -13.621 1.00 97.81 106 ALA A N 1
ATOM 789 C CA . ALA A 1 106 ? 8.490 -7.703 -14.034 1.00 97.81 106 ALA A CA 1
ATOM 790 C C . ALA A 1 106 ? 8.900 -7.464 -15.497 1.00 97.81 106 ALA A C 1
ATOM 792 O O . ALA A 1 106 ? 10.069 -7.215 -15.776 1.00 97.81 106 ALA A O 1
ATOM 793 N N . ARG A 1 107 ? 7.930 -7.428 -16.423 1.00 98.25 107 ARG A N 1
ATOM 794 C CA . ARG A 1 107 ? 8.189 -7.117 -17.840 1.00 98.25 107 ARG A CA 1
ATOM 795 C C . ARG A 1 107 ? 8.810 -5.733 -18.026 1.00 98.25 107 ARG A C 1
ATOM 797 O O . ARG A 1 107 ? 9.697 -5.567 -18.856 1.00 98.25 107 ARG A O 1
ATOM 804 N N . ALA A 1 108 ? 8.349 -4.735 -17.274 1.00 97.88 108 ALA A N 1
ATOM 805 C CA . ALA A 1 108 ? 8.918 -3.392 -17.337 1.00 97.88 108 ALA A CA 1
ATOM 806 C C . ALA A 1 108 ? 10.374 -3.373 -16.847 1.00 97.88 108 ALA A C 1
ATOM 808 O O . ALA A 1 108 ? 11.217 -2.742 -17.478 1.00 97.88 108 ALA A O 1
ATOM 809 N N . SER A 1 109 ? 10.686 -4.098 -15.770 1.00 98.06 109 SER A N 1
ATOM 810 C CA . SER A 1 109 ? 12.060 -4.270 -15.291 1.00 98.06 109 SER A CA 1
ATOM 811 C C . SER A 1 109 ? 12.954 -4.918 -16.349 1.00 98.06 109 SER A C 1
ATOM 813 O O . SER A 1 109 ? 14.003 -4.365 -16.665 1.00 98.06 109 SER A O 1
ATOM 815 N N . GLU A 1 110 ? 12.507 -6.015 -16.967 1.00 98.44 110 GLU A N 1
ATOM 816 C CA . GLU A 1 110 ? 13.238 -6.687 -18.054 1.00 98.44 110 GLU A CA 1
ATOM 817 C C . GLU A 1 110 ? 13.495 -5.743 -19.242 1.00 98.44 110 GLU A C 1
ATOM 819 O O . GLU A 1 110 ? 14.595 -5.703 -19.794 1.00 98.44 110 GLU A O 1
ATOM 824 N N . GLN A 1 111 ? 12.503 -4.932 -19.624 1.00 98.19 111 GLN A N 1
ATOM 825 C CA . GLN A 1 111 ? 12.653 -3.939 -20.691 1.00 98.19 111 GLN A CA 1
ATOM 826 C C . GLN A 1 111 ? 13.664 -2.843 -20.333 1.00 98.19 111 GLN A C 1
ATOM 828 O O . GLN A 1 111 ? 14.467 -2.452 -21.180 1.00 98.19 111 GLN A O 1
ATOM 833 N N . LEU A 1 112 ? 13.656 -2.352 -19.091 1.00 98.19 112 LEU A N 1
ATOM 834 C CA . LEU A 1 112 ? 14.617 -1.348 -18.625 1.00 98.19 112 LEU A CA 1
ATOM 835 C C . LEU A 1 112 ? 16.052 -1.894 -18.610 1.00 98.19 112 LEU A C 1
ATOM 837 O O . LEU A 1 112 ? 16.974 -1.175 -19.000 1.00 98.19 112 LEU A O 1
ATOM 841 N N . GLU A 1 113 ? 16.241 -3.154 -18.214 1.00 98.12 113 GLU A N 1
ATOM 842 C CA . GLU A 1 113 ? 17.539 -3.838 -18.270 1.00 98.12 113 GLU A CA 1
ATOM 843 C C . GLU A 1 113 ? 18.020 -4.028 -19.714 1.00 98.12 113 GLU A C 1
ATOM 845 O O . GLU A 1 113 ? 19.183 -3.760 -20.023 1.00 98.12 113 GLU A O 1
ATOM 850 N N . ALA A 1 114 ? 17.125 -4.412 -20.629 1.00 97.94 114 ALA A N 1
ATOM 851 C CA . ALA A 1 114 ? 17.447 -4.534 -22.049 1.00 97.94 114 ALA A CA 1
ATOM 852 C C . ALA A 1 114 ? 17.860 -3.186 -22.670 1.00 97.94 114 ALA A C 1
ATOM 854 O O . ALA A 1 114 ? 18.820 -3.126 -23.445 1.00 97.94 114 ALA A O 1
ATOM 855 N N . ILE A 1 115 ? 17.182 -2.092 -22.300 1.00 96.50 115 ILE A N 1
ATOM 856 C CA . ILE A 1 115 ? 17.550 -0.733 -22.722 1.00 96.50 115 ILE A CA 1
ATOM 857 C C . ILE A 1 115 ? 18.953 -0.376 -22.215 1.00 96.50 115 ILE A C 1
ATOM 859 O O . ILE A 1 115 ? 19.773 0.113 -22.994 1.00 96.50 115 ILE A O 1
ATOM 863 N N . ASP A 1 116 ? 19.268 -0.656 -20.947 1.00 96.06 116 ASP A N 1
ATOM 864 C CA . ASP A 1 116 ? 20.596 -0.394 -20.380 1.00 96.06 116 ASP A CA 1
ATOM 865 C C . ASP A 1 116 ? 21.700 -1.174 -21.109 1.00 96.06 116 ASP A C 1
ATOM 867 O O . ASP A 1 116 ? 22.688 -0.583 -21.555 1.00 96.06 116 ASP A O 1
ATOM 871 N N . ALA A 1 117 ? 21.483 -2.472 -21.330 1.00 95.31 117 ALA A N 1
ATOM 872 C CA . ALA A 1 117 ? 22.408 -3.325 -22.066 1.00 95.31 117 ALA A CA 1
ATOM 873 C C . ALA A 1 117 ? 22.638 -2.825 -23.504 1.00 95.31 117 ALA A C 1
ATOM 875 O O . ALA A 1 117 ? 23.780 -2.763 -23.965 1.00 95.31 117 ALA A O 1
ATOM 876 N N . SER A 1 118 ? 21.573 -2.417 -24.203 1.00 92.19 118 SER A N 1
ATOM 877 C CA . SER A 1 118 ? 21.669 -1.895 -25.572 1.00 92.19 118 SER A CA 1
ATOM 878 C C . SER A 1 118 ? 22.428 -0.563 -25.648 1.00 92.19 118 SER A C 1
ATOM 880 O O . SER A 1 118 ? 23.260 -0.374 -26.538 1.00 92.19 118 SER A O 1
ATOM 882 N N . ALA A 1 119 ? 22.216 0.336 -24.681 1.00 92.25 119 ALA A N 1
ATOM 883 C CA . ALA A 1 119 ? 22.928 1.607 -24.606 1.00 92.25 119 ALA A CA 1
ATOM 884 C C . ALA A 1 119 ? 24.423 1.389 -24.333 1.00 92.25 119 ALA A C 1
ATOM 886 O O . ALA A 1 119 ? 25.269 2.017 -24.971 1.00 92.25 119 ALA A O 1
ATOM 887 N N . MET A 1 120 ? 24.759 0.461 -23.432 1.00 89.50 120 MET A N 1
ATOM 888 C CA . MET A 1 120 ? 26.147 0.085 -23.160 1.00 89.50 120 MET A CA 1
ATOM 889 C C . MET A 1 120 ? 26.828 -0.503 -24.400 1.00 89.50 120 MET A C 1
ATOM 891 O O . MET A 1 120 ? 27.942 -0.093 -24.729 1.00 89.50 120 MET A O 1
ATOM 895 N N . ALA A 1 121 ? 26.146 -1.389 -25.132 1.00 89.94 121 ALA A N 1
ATOM 896 C CA . ALA A 1 121 ? 26.661 -1.939 -26.384 1.00 89.94 121 ALA A CA 1
ATOM 897 C C . ALA A 1 121 ? 26.972 -0.832 -27.411 1.00 89.94 121 ALA A C 1
ATOM 899 O O . ALA A 1 121 ? 28.072 -0.806 -27.969 1.00 89.94 121 ALA A O 1
ATOM 900 N N . ALA A 1 122 ? 26.064 0.135 -27.590 1.00 86.69 122 ALA A N 1
ATOM 901 C CA . ALA A 1 122 ? 26.248 1.256 -28.517 1.00 86.69 122 ALA A CA 1
ATOM 902 C C . ALA A 1 122 ? 27.459 2.144 -28.162 1.00 86.69 122 ALA A C 1
ATOM 904 O O . ALA A 1 122 ? 28.202 2.573 -29.046 1.00 86.69 122 ALA A O 1
ATOM 905 N N . LEU A 1 123 ? 27.701 2.387 -26.869 1.00 84.81 123 LEU A N 1
ATOM 906 C CA . LEU A 1 123 ? 28.872 3.145 -26.410 1.00 84.81 123 LEU A CA 1
ATOM 907 C C . LEU A 1 123 ? 30.185 2.387 -26.656 1.00 84.81 123 LEU A C 1
ATOM 909 O O . LEU A 1 123 ? 31.199 3.000 -26.997 1.00 84.81 123 LEU A O 1
ATOM 913 N N . THR A 1 124 ? 30.179 1.060 -26.496 1.00 81.19 124 THR A N 1
ATOM 914 C CA . THR A 1 124 ? 31.371 0.230 -26.726 1.00 81.19 124 THR A CA 1
ATOM 915 C C . THR A 1 124 ? 31.705 0.067 -28.207 1.00 81.19 124 THR A C 1
ATOM 917 O O . THR A 1 124 ? 32.882 0.124 -28.561 1.00 81.19 124 THR A O 1
ATOM 920 N N . ASP A 1 125 ? 30.709 -0.037 -29.087 1.00 72.12 125 ASP A N 1
ATOM 921 C CA . ASP A 1 125 ? 30.923 -0.148 -30.535 1.00 72.12 125 ASP A CA 1
ATOM 922 C C . ASP A 1 125 ? 31.587 1.118 -31.110 1.00 72.12 125 ASP A C 1
ATOM 924 O O . ASP A 1 125 ? 32.594 1.044 -31.817 1.00 72.12 125 ASP A O 1
ATOM 928 N N . GLY A 1 126 ? 31.147 2.307 -30.675 1.00 61.59 126 GLY A N 1
ATOM 929 C CA . GLY A 1 126 ? 31.761 3.590 -31.052 1.00 61.59 126 GLY A CA 1
ATOM 930 C C . GLY A 1 126 ? 33.196 3.793 -30.540 1.00 61.59 126 GLY A C 1
ATOM 931 O O . GLY A 1 126 ? 33.913 4.679 -31.013 1.00 61.59 126 GLY A O 1
ATOM 932 N N . SER A 1 127 ? 33.647 2.972 -29.587 1.00 58.34 127 SER A N 1
ATOM 933 C CA . SER A 1 127 ? 35.024 2.995 -29.094 1.00 58.34 127 SER A CA 1
ATOM 934 C C . SER A 1 127 ? 35.989 2.202 -29.983 1.00 58.34 127 SER A C 1
ATOM 936 O O . SER A 1 127 ? 37.176 2.476 -29.950 1.00 58.34 127 SER A O 1
ATOM 938 N N . SER A 1 128 ? 35.519 1.300 -30.851 1.00 55.53 128 SER A N 1
ATOM 939 C CA . SER A 1 128 ? 36.386 0.486 -31.724 1.00 55.53 128 SER A CA 1
ATOM 940 C C . SER A 1 128 ? 37.101 1.276 -32.842 1.00 55.53 128 SER A C 1
ATOM 942 O O . SER A 1 128 ? 38.042 0.775 -33.455 1.00 55.53 128 SER A O 1
ATOM 944 N N . GLN A 1 129 ? 36.734 2.545 -33.063 1.00 55.41 129 GLN A N 1
ATOM 945 C CA . GLN A 1 129 ? 37.369 3.463 -34.020 1.00 55.41 129 GLN A CA 1
ATOM 946 C C . GLN A 1 129 ? 38.445 4.351 -33.354 1.00 55.41 129 GLN A C 1
ATOM 948 O O . GLN A 1 129 ? 38.367 5.579 -33.383 1.00 55.41 129 GLN A O 1
ATOM 953 N N . PHE A 1 130 ? 39.459 3.765 -32.708 1.00 53.28 130 PHE A N 1
ATOM 954 C CA . PHE A 1 130 ? 40.595 4.533 -32.167 1.00 53.28 130 PHE A CA 1
ATOM 955 C C . PHE A 1 130 ? 41.664 4.773 -33.246 1.00 53.28 130 PHE A C 1
ATOM 957 O O . PHE A 1 130 ? 42.291 3.830 -33.718 1.00 53.28 130 PHE A O 1
ATOM 964 N N . GLY A 1 131 ? 41.906 6.041 -33.613 1.00 52.47 131 GLY A N 1
ATOM 965 C CA . GLY A 1 131 ? 43.038 6.398 -34.484 1.00 52.47 131 GLY A CA 1
ATOM 966 C C . GLY A 1 131 ? 43.051 7.785 -35.143 1.00 52.47 131 GLY A C 1
ATOM 967 O O . GLY A 1 131 ? 43.987 8.061 -35.891 1.00 52.47 131 GLY A O 1
ATOM 968 N N . ARG A 1 132 ? 42.064 8.671 -34.921 1.00 54.78 132 ARG A N 1
ATOM 969 C CA . ARG A 1 132 ? 42.045 10.015 -35.542 1.00 54.78 132 ARG A CA 1
ATOM 970 C C . ARG A 1 132 ? 41.765 11.145 -34.532 1.00 54.78 132 ARG A C 1
ATOM 972 O O . ARG A 1 132 ? 40.797 11.022 -33.789 1.00 54.78 132 ARG A O 1
ATOM 979 N N . PRO A 1 133 ? 42.548 12.247 -34.526 1.00 55.97 133 PRO A N 1
ATOM 980 C CA . PRO A 1 133 ? 42.406 13.344 -33.554 1.00 55.97 133 PRO A CA 1
ATOM 981 C C . PRO A 1 133 ? 41.137 14.208 -33.696 1.00 55.97 133 PRO A C 1
ATOM 983 O O . PRO A 1 133 ? 40.821 14.958 -32.784 1.00 55.97 133 PRO A O 1
ATOM 986 N N . ASP A 1 134 ? 40.407 14.111 -34.813 1.00 59.50 134 ASP A N 1
ATOM 987 C CA . ASP A 1 134 ? 39.180 14.891 -35.094 1.00 59.50 134 ASP A CA 1
ATOM 988 C C . ASP A 1 134 ? 37.884 14.202 -34.590 1.00 59.50 134 ASP A C 1
ATOM 990 O O . ASP A 1 134 ? 36.769 14.597 -34.907 1.00 59.50 134 ASP A O 1
ATOM 994 N N . LEU A 1 135 ? 38.004 13.110 -33.824 1.00 60.28 135 LEU A N 1
ATOM 995 C CA . LEU A 1 135 ? 36.864 12.268 -33.420 1.00 60.28 135 LEU A CA 1
ATOM 996 C C . LEU A 1 135 ? 36.306 12.565 -32.018 1.00 60.28 135 LEU A C 1
ATOM 998 O O . LEU A 1 135 ? 35.286 11.984 -31.650 1.00 60.28 135 LEU A O 1
ATOM 1002 N N . ASP A 1 136 ? 36.923 13.449 -31.229 1.00 65.62 136 ASP A N 1
ATOM 1003 C CA . ASP A 1 136 ? 36.503 13.671 -29.835 1.00 65.62 136 ASP A CA 1
ATOM 1004 C C . ASP A 1 136 ? 35.151 14.397 -29.721 1.00 65.62 136 ASP A C 1
ATOM 1006 O O . ASP A 1 136 ? 34.301 13.988 -28.928 1.00 65.62 136 ASP A O 1
ATOM 1010 N N . SER A 1 137 ? 34.889 15.414 -30.549 1.00 65.75 137 SER A N 1
ATOM 1011 C CA . SER A 1 137 ? 33.586 16.103 -30.599 1.00 65.75 137 SER A CA 1
ATOM 1012 C C . SER A 1 137 ? 32.468 15.178 -31.098 1.00 65.75 137 SER A C 1
ATOM 1014 O O . SER A 1 137 ? 31.375 15.160 -30.531 1.00 65.75 137 SER A O 1
ATOM 1016 N N . VAL A 1 138 ? 32.766 14.344 -32.100 1.00 67.75 138 VAL A N 1
ATOM 1017 C CA . VAL A 1 138 ? 31.851 13.327 -32.642 1.00 67.75 138 VAL A CA 1
ATOM 1018 C C . VAL A 1 138 ? 31.542 12.246 -31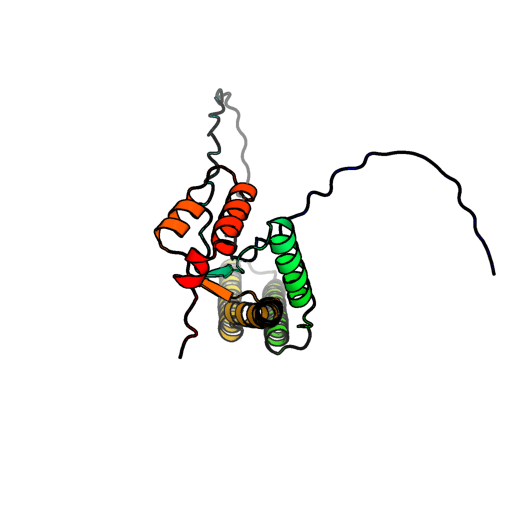.600 1.00 67.75 138 VAL A C 1
ATOM 1020 O O . VAL A 1 138 ? 30.392 11.835 -31.457 1.00 67.75 138 VAL A O 1
ATOM 1023 N N . ARG A 1 139 ? 32.534 11.810 -30.812 1.00 67.12 139 ARG A N 1
ATOM 1024 C CA . ARG A 1 139 ? 32.347 10.832 -29.729 1.00 67.12 139 ARG A CA 1
ATOM 1025 C C . ARG A 1 139 ? 31.476 11.380 -28.598 1.00 67.12 139 ARG A C 1
ATOM 1027 O O . ARG A 1 139 ? 30.612 10.654 -28.108 1.00 67.12 139 ARG A O 1
ATOM 1034 N N . VAL A 1 140 ? 31.677 12.637 -28.194 1.00 69.75 140 VAL A N 1
ATOM 1035 C CA . VAL A 1 140 ? 30.824 13.295 -27.187 1.00 69.75 140 VAL A CA 1
ATOM 1036 C C . VAL A 1 140 ? 29.386 13.415 -27.696 1.00 69.75 140 VAL A C 1
ATOM 1038 O O . VAL A 1 140 ? 28.464 13.069 -26.960 1.00 69.75 140 VAL A O 1
ATOM 1041 N N . GLN A 1 141 ? 29.187 13.814 -28.957 1.00 73.44 141 GLN A N 1
ATOM 1042 C CA . GLN A 1 141 ? 27.852 13.906 -29.554 1.00 73.44 141 GLN A CA 1
ATOM 1043 C C . GLN A 1 141 ? 27.148 12.541 -29.605 1.00 73.44 141 GLN A C 1
ATOM 1045 O O . GLN A 1 141 ? 26.023 12.422 -29.129 1.00 73.44 141 GLN A O 1
ATOM 1050 N N . ASN A 1 142 ? 27.834 11.489 -30.065 1.00 78.31 142 ASN A N 1
ATOM 1051 C CA . ASN A 1 142 ? 27.281 10.131 -30.084 1.00 78.31 142 ASN A CA 1
ATOM 1052 C C . ASN A 1 142 ? 26.908 9.638 -28.676 1.00 78.31 142 ASN A C 1
ATOM 1054 O O . ASN A 1 142 ? 25.872 9.002 -28.495 1.00 78.31 142 ASN A O 1
ATOM 1058 N N . GLY A 1 143 ? 27.726 9.946 -27.665 1.00 83.31 143 GLY A N 1
ATOM 1059 C CA . GLY A 1 143 ? 27.416 9.615 -26.274 1.00 83.31 143 GLY A CA 1
ATOM 1060 C C . GLY A 1 143 ? 26.162 10.327 -25.759 1.00 83.31 143 GLY A C 1
ATOM 1061 O O . GLY A 1 143 ? 25.334 9.706 -25.090 1.00 83.31 143 GLY A O 1
ATOM 1062 N N . LEU A 1 144 ? 25.991 11.608 -26.102 1.00 86.19 144 LEU A N 1
ATOM 1063 C CA . LEU A 1 144 ? 24.793 12.384 -25.767 1.00 86.19 144 LEU A CA 1
ATOM 1064 C C . LEU A 1 144 ? 23.547 11.846 -26.481 1.00 86.19 144 LEU A C 1
ATOM 1066 O O . LEU A 1 144 ? 22.497 11.732 -25.853 1.00 86.19 144 LEU A O 1
ATOM 1070 N N . ASP A 1 145 ? 23.667 11.451 -27.748 1.00 89.00 145 ASP A N 1
ATOM 1071 C CA . ASP A 1 145 ? 22.556 10.890 -28.522 1.00 89.00 145 ASP A CA 1
ATOM 1072 C C . ASP A 1 145 ? 22.110 9.526 -27.967 1.00 89.00 145 ASP A C 1
ATOM 1074 O O . ASP A 1 145 ? 20.910 9.268 -27.838 1.00 89.00 145 ASP A O 1
ATOM 1078 N N . VAL A 1 146 ? 23.058 8.664 -27.575 1.00 90.69 146 VAL A N 1
ATOM 1079 C CA . VAL A 1 146 ? 22.759 7.389 -26.897 1.00 90.69 146 VAL A CA 1
ATOM 1080 C C . VAL A 1 146 ? 22.076 7.639 -25.553 1.00 90.69 146 VAL A C 1
ATOM 1082 O O . VAL A 1 146 ? 21.068 6.999 -25.250 1.00 90.69 146 VAL A O 1
ATOM 1085 N N . ALA A 1 147 ? 22.573 8.594 -24.761 1.00 90.31 147 ALA A N 1
ATOM 1086 C CA . ALA A 1 147 ? 21.967 8.948 -23.480 1.00 90.31 147 ALA A CA 1
ATOM 1087 C C . ALA A 1 147 ? 20.541 9.503 -23.643 1.00 90.31 147 ALA A C 1
ATOM 1089 O O . ALA A 1 147 ? 19.648 9.129 -22.882 1.00 90.31 147 ALA A O 1
ATOM 1090 N N . ALA A 1 148 ? 20.308 10.349 -24.650 1.00 93.75 148 ALA A N 1
ATOM 1091 C CA . ALA A 1 148 ? 18.995 10.922 -24.934 1.00 93.75 148 ALA A CA 1
ATOM 1092 C C . ALA A 1 148 ? 17.976 9.852 -25.354 1.00 93.75 148 ALA A C 1
ATOM 1094 O O . ALA A 1 148 ? 16.860 9.834 -24.833 1.00 93.75 148 ALA A O 1
ATOM 1095 N N . ARG A 1 149 ? 18.362 8.925 -26.243 1.00 93.50 149 ARG A N 1
ATOM 1096 C CA . ARG A 1 149 ? 17.503 7.801 -26.659 1.00 93.50 149 ARG A CA 1
ATOM 1097 C C . ARG A 1 149 ? 17.186 6.877 -25.493 1.00 93.50 149 ARG A C 1
ATOM 1099 O O . ARG A 1 149 ? 16.018 6.618 -25.232 1.00 93.50 149 ARG A O 1
ATOM 1106 N N . LYS A 1 150 ? 18.210 6.486 -24.726 1.00 95.94 150 LYS A N 1
ATOM 1107 C CA . LYS A 1 150 ? 18.043 5.686 -23.508 1.00 95.94 150 LYS A CA 1
ATOM 1108 C C . LYS A 1 150 ? 17.018 6.321 -22.567 1.00 95.94 150 LYS A C 1
ATOM 1110 O O . LYS A 1 150 ? 16.103 5.639 -22.119 1.00 95.94 150 LYS A O 1
ATOM 1115 N N . ALA A 1 151 ? 17.146 7.618 -22.287 1.00 96.31 151 ALA A N 1
ATOM 1116 C CA . ALA A 1 151 ? 16.224 8.321 -21.400 1.00 96.31 151 ALA A CA 1
ATOM 1117 C C . ALA A 1 151 ? 14.782 8.337 -21.944 1.00 96.31 151 ALA A C 1
ATOM 1119 O O . ALA A 1 151 ? 13.841 8.107 -21.184 1.00 96.31 151 ALA A O 1
ATOM 1120 N N . ALA A 1 152 ? 14.602 8.572 -23.248 1.00 96.88 152 ALA A N 1
ATOM 1121 C CA . ALA A 1 152 ? 13.287 8.559 -23.889 1.00 96.88 152 ALA A CA 1
ATOM 1122 C C . ALA A 1 152 ? 12.628 7.166 -23.849 1.00 96.88 152 ALA A C 1
ATOM 1124 O O . ALA A 1 152 ? 11.442 7.044 -23.520 1.00 96.88 152 ALA A O 1
ATOM 1125 N N . ASP A 1 153 ? 13.403 6.115 -24.115 1.00 96.94 153 ASP A N 1
ATOM 1126 C CA . ASP A 1 153 ? 12.927 4.733 -24.090 1.00 96.94 153 ASP A CA 1
ATOM 1127 C C . ASP A 1 153 ? 12.561 4.306 -22.660 1.00 96.94 153 ASP A C 1
ATOM 1129 O O . ASP A 1 153 ? 11.473 3.776 -22.425 1.00 96.94 153 ASP A O 1
ATOM 1133 N N . GLN A 1 154 ? 13.407 4.626 -21.671 1.00 97.69 154 GLN A N 1
ATOM 1134 C CA . GLN A 1 154 ? 13.120 4.361 -20.256 1.00 97.69 154 GLN A CA 1
ATOM 1135 C C . GLN A 1 154 ? 11.845 5.070 -19.792 1.00 97.69 154 GLN A C 1
ATOM 1137 O O . GLN A 1 154 ? 11.003 4.460 -19.128 1.00 97.69 154 GLN A O 1
ATOM 1142 N N . GLN A 1 155 ? 11.666 6.338 -20.169 1.00 97.31 155 GLN A N 1
ATOM 1143 C CA . GLN A 1 155 ? 10.468 7.095 -19.813 1.00 97.31 155 GLN A CA 1
ATOM 1144 C C . GLN A 1 155 ? 9.205 6.469 -20.413 1.00 97.31 155 GLN A C 1
ATOM 1146 O O . GLN A 1 155 ? 8.170 6.415 -19.746 1.00 97.31 155 GLN A O 1
ATOM 1151 N N . THR A 1 156 ? 9.290 5.961 -21.642 1.00 97.94 156 THR A N 1
ATOM 1152 C CA . THR A 1 156 ? 8.178 5.274 -22.311 1.00 97.94 156 THR A CA 1
ATOM 1153 C C . THR A 1 156 ? 7.793 3.990 -21.577 1.00 97.94 156 THR A C 1
ATOM 1155 O O . THR A 1 156 ? 6.605 3.758 -21.329 1.00 97.94 156 THR A O 1
ATOM 1158 N N . VAL A 1 157 ? 8.779 3.184 -21.164 1.00 98.06 157 VAL A N 1
ATOM 1159 C CA . VAL A 1 157 ? 8.541 1.958 -20.384 1.00 98.06 157 VAL A CA 1
ATOM 1160 C C . VAL A 1 157 ? 7.890 2.284 -19.038 1.00 98.06 157 VAL A C 1
ATOM 1162 O O . VAL A 1 157 ? 6.858 1.704 -18.705 1.00 98.06 157 VAL A O 1
ATOM 1165 N N . ILE A 1 158 ? 8.422 3.258 -18.291 1.00 97.56 158 ILE A N 1
ATOM 1166 C CA . ILE A 1 158 ? 7.877 3.665 -16.983 1.00 97.56 158 ILE A CA 1
ATOM 1167 C C . ILE A 1 158 ? 6.440 4.186 -17.121 1.00 97.56 158 ILE A C 1
ATOM 1169 O O . ILE A 1 158 ? 5.557 3.783 -16.358 1.00 97.56 158 ILE A O 1
ATOM 1173 N N . ALA A 1 159 ? 6.191 5.059 -18.101 1.00 96.94 159 ALA A N 1
ATOM 1174 C CA . ALA A 1 159 ? 4.870 5.635 -18.339 1.00 96.94 159 ALA A CA 1
ATOM 1175 C C . ALA A 1 159 ? 3.831 4.568 -18.711 1.00 96.94 159 ALA A C 1
ATOM 1177 O O . ALA A 1 159 ? 2.688 4.640 -18.260 1.00 96.94 159 ALA A O 1
ATOM 1178 N N . THR A 1 160 ? 4.238 3.563 -19.488 1.00 97.00 160 THR A N 1
ATOM 1179 C CA . THR A 1 160 ? 3.368 2.455 -19.906 1.00 97.00 160 THR A CA 1
ATOM 1180 C C . THR A 1 160 ? 3.108 1.476 -18.763 1.00 97.00 160 THR A C 1
ATOM 1182 O O . THR A 1 160 ? 1.978 1.034 -18.570 1.00 97.00 160 THR A O 1
ATOM 1185 N N . ALA A 1 161 ? 4.134 1.153 -17.972 1.00 97.50 161 ALA A N 1
ATOM 1186 C CA . ALA A 1 161 ? 4.024 0.210 -16.862 1.00 97.50 161 ALA A CA 1
ATOM 1187 C C . ALA A 1 161 ? 3.152 0.738 -15.711 1.00 97.50 161 ALA A C 1
ATOM 1189 O O . ALA A 1 161 ? 2.511 -0.053 -15.015 1.00 97.50 161 ALA A O 1
ATOM 1190 N N . GLN A 1 162 ? 3.116 2.064 -15.521 1.00 97.81 162 GLN A N 1
ATOM 1191 C CA . GLN A 1 162 ? 2.371 2.746 -14.456 1.00 97.81 162 GLN A CA 1
ATOM 1192 C C . GLN A 1 162 ? 2.652 2.155 -13.059 1.00 97.81 162 GLN A C 1
ATOM 1194 O O . GLN A 1 162 ? 1.720 1.712 -12.380 1.00 97.81 162 GLN A O 1
ATOM 1199 N N . PRO A 1 163 ? 3.920 2.132 -12.600 1.00 97.06 163 PRO A N 1
ATOM 1200 C CA . PRO A 1 163 ? 4.340 1.349 -11.437 1.00 97.06 163 PRO A CA 1
ATOM 1201 C C . PRO A 1 163 ? 3.563 1.687 -10.163 1.00 97.06 163 PRO A C 1
ATOM 1203 O O . PRO A 1 163 ? 3.105 0.784 -9.468 1.00 97.06 163 PRO A O 1
ATOM 1206 N N . GLU A 1 164 ? 3.316 2.972 -9.907 1.00 97.06 164 GLU A N 1
ATOM 1207 C CA . GLU A 1 164 ? 2.529 3.419 -8.752 1.00 97.06 164 GLU A CA 1
ATOM 1208 C C . GLU A 1 164 ? 1.116 2.827 -8.738 1.00 97.06 164 GLU A C 1
ATOM 1210 O O . GLU A 1 164 ? 0.613 2.413 -7.693 1.00 97.06 164 GLU A O 1
ATOM 1215 N N . GLN A 1 165 ? 0.482 2.714 -9.908 1.00 97.62 165 GLN A N 1
ATOM 1216 C CA . GLN A 1 165 ? -0.836 2.100 -10.006 1.00 97.62 165 GLN A CA 1
ATOM 1217 C C . GLN A 1 165 ? -0.779 0.584 -9.804 1.00 97.62 165 GLN A C 1
ATOM 1219 O O . GLN A 1 165 ? -1.676 0.029 -9.170 1.00 97.62 165 GLN A O 1
ATOM 1224 N N . GLN A 1 166 ? 0.265 -0.087 -10.305 1.00 97.94 166 GLN A N 1
ATOM 1225 C CA . GLN A 1 166 ? 0.455 -1.522 -10.069 1.00 97.94 166 GLN A CA 1
ATOM 1226 C C . GLN A 1 166 ? 0.642 -1.803 -8.575 1.00 97.94 166 GLN A C 1
ATOM 1228 O O . GLN A 1 166 ? -0.035 -2.665 -8.020 1.00 97.94 166 GLN A O 1
ATOM 1233 N N . TYR A 1 167 ? 1.485 -1.023 -7.890 1.00 97.12 167 TYR A N 1
ATOM 1234 C CA . TYR A 1 167 ? 1.669 -1.144 -6.445 1.00 97.12 167 TYR A CA 1
ATOM 1235 C C . TYR A 1 167 ? 0.383 -0.866 -5.670 1.00 97.12 167 TYR A C 1
ATOM 1237 O O . TYR A 1 167 ? 0.078 -1.586 -4.719 1.00 97.12 167 TYR A O 1
ATOM 1245 N N . ALA A 1 168 ? -0.396 0.141 -6.072 1.00 97.12 168 ALA A N 1
ATOM 1246 C CA . ALA A 1 168 ? -1.686 0.424 -5.451 1.00 97.12 168 ALA A CA 1
ATOM 1247 C C . ALA A 1 168 ? -2.663 -0.756 -5.595 1.00 97.12 168 ALA A C 1
ATOM 1249 O O . ALA A 1 168 ? -3.305 -1.139 -4.616 1.00 97.12 168 ALA A O 1
ATOM 1250 N N . ARG A 1 169 ? -2.731 -1.381 -6.777 1.00 97.12 169 ARG A N 1
ATOM 1251 C CA . ARG A 1 169 ? -3.559 -2.573 -7.020 1.00 97.12 169 ARG A CA 1
ATOM 1252 C C . ARG A 1 169 ? -3.094 -3.784 -6.207 1.00 97.12 169 ARG A C 1
ATOM 1254 O O . ARG A 1 169 ? -3.924 -4.446 -5.588 1.00 97.12 169 ARG A O 1
ATOM 1261 N N . ILE A 1 170 ? -1.783 -4.018 -6.113 1.00 96.56 170 ILE A N 1
ATOM 1262 C CA . ILE A 1 170 ? -1.209 -5.067 -5.253 1.00 96.56 170 ILE A CA 1
ATOM 1263 C C . ILE A 1 170 ? -1.591 -4.845 -3.786 1.00 96.56 170 ILE A C 1
ATOM 1265 O O . ILE A 1 170 ? -2.091 -5.760 -3.129 1.00 96.56 170 ILE A O 1
ATOM 1269 N N . LYS A 1 171 ? -1.430 -3.617 -3.280 1.00 96.12 171 LYS A N 1
ATOM 1270 C CA . LYS A 1 171 ? -1.841 -3.262 -1.914 1.00 96.12 171 LYS A CA 1
ATOM 1271 C C . LYS A 1 171 ? -3.338 -3.491 -1.692 1.00 96.12 171 LYS A C 1
ATOM 1273 O O . LYS A 1 171 ? -3.714 -4.004 -0.642 1.00 96.12 171 LYS A O 1
ATOM 1278 N N . GLU A 1 172 ? -4.194 -3.162 -2.660 1.00 96.44 172 GLU A N 1
ATOM 1279 C CA . GLU A 1 172 ? -5.642 -3.377 -2.535 1.00 96.44 172 GLU A CA 1
ATOM 1280 C C . GLU A 1 172 ? -6.016 -4.864 -2.461 1.00 96.44 172 GLU A C 1
ATOM 1282 O O . GLU A 1 172 ? -6.925 -5.222 -1.706 1.00 96.44 172 GLU A O 1
ATOM 1287 N N . MET A 1 173 ? -5.2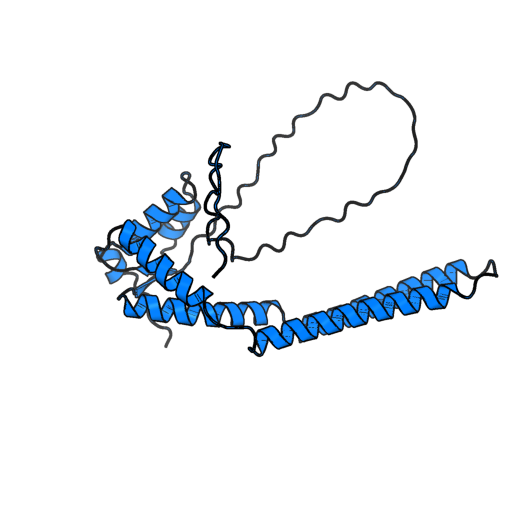95 -5.752 -3.157 1.00 96.12 173 MET A N 1
ATOM 1288 C CA . MET A 1 173 ? -5.489 -7.202 -3.013 1.00 96.12 173 MET A CA 1
ATOM 1289 C C . MET A 1 173 ? -5.231 -7.659 -1.570 1.00 96.12 173 MET A C 1
ATOM 1291 O O . MET A 1 173 ? -6.061 -8.358 -0.981 1.00 96.12 173 MET A O 1
ATOM 1295 N N . MET A 1 174 ? -4.133 -7.197 -0.962 1.00 96.56 174 MET A N 1
ATOM 1296 C CA . MET A 1 174 ? -3.799 -7.495 0.436 1.00 96.56 174 MET A CA 1
ATOM 1297 C C . MET A 1 174 ? -4.833 -6.888 1.398 1.00 96.56 174 MET A C 1
ATOM 1299 O O . MET A 1 174 ? -5.370 -7.577 2.269 1.00 96.56 174 MET A O 1
ATOM 1303 N N . PHE A 1 175 ? -5.176 -5.608 1.221 1.00 95.75 175 PHE A N 1
ATOM 1304 C CA . PHE A 1 175 ? -6.123 -4.910 2.093 1.00 95.75 175 PHE A CA 1
ATOM 1305 C C . PHE A 1 175 ? -7.557 -5.408 1.964 1.00 95.75 175 PHE A C 1
ATOM 1307 O O . PHE A 1 175 ? -8.305 -5.332 2.938 1.00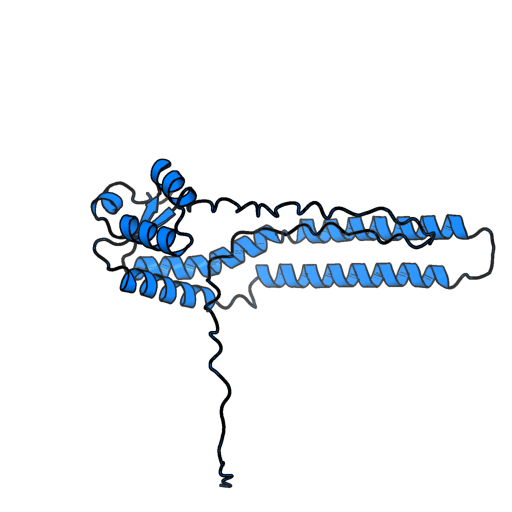 95.75 175 PHE A O 1
ATOM 1314 N N . THR A 1 176 ? -7.946 -5.977 0.825 1.00 96.88 176 THR A N 1
ATOM 1315 C CA . THR A 1 176 ? -9.244 -6.642 0.677 1.00 96.88 176 THR A CA 1
ATOM 1316 C C . THR A 1 176 ? -9.370 -7.826 1.634 1.00 96.88 176 THR A C 1
ATOM 1318 O O . THR A 1 176 ? -10.424 -8.007 2.250 1.00 96.88 176 THR A O 1
ATOM 1321 N N . VAL A 1 177 ? -8.304 -8.610 1.813 1.00 97.81 177 VAL A N 1
ATOM 1322 C CA . VAL A 1 177 ? -8.286 -9.727 2.770 1.00 97.81 177 VAL A CA 1
ATOM 1323 C C . VAL A 1 177 ? -8.339 -9.216 4.205 1.00 97.81 177 VAL A C 1
ATOM 1325 O O . VAL A 1 177 ? -9.193 -9.663 4.972 1.00 97.81 177 VAL A O 1
ATOM 1328 N N . VAL A 1 178 ? -7.522 -8.212 4.543 1.00 97.94 178 VAL A N 1
ATOM 1329 C CA . VAL A 1 178 ? -7.554 -7.576 5.873 1.00 97.94 178 VAL A CA 1
ATOM 1330 C C . VAL A 1 178 ? -8.956 -7.044 6.182 1.00 97.94 178 VAL A C 1
ATOM 1332 O O . VAL A 1 178 ? -9.506 -7.327 7.241 1.00 97.94 178 VAL A O 1
ATOM 1335 N N . ARG A 1 179 ? -9.581 -6.325 5.240 1.00 97.00 179 ARG A N 1
ATOM 1336 C CA . ARG A 1 179 ? -10.930 -5.756 5.380 1.00 97.00 179 ARG A CA 1
ATOM 1337 C C . ARG A 1 179 ? -11.969 -6.837 5.662 1.00 97.00 179 ARG A C 1
ATOM 1339 O O . ARG A 1 179 ? -12.761 -6.684 6.586 1.00 97.00 179 ARG A O 1
ATOM 1346 N N . LYS A 1 180 ? -11.953 -7.936 4.900 1.00 97.88 180 LYS A N 1
ATOM 1347 C CA . LYS A 1 180 ? -12.858 -9.076 5.119 1.00 97.88 180 LYS A CA 1
ATOM 1348 C C . LYS A 1 180 ? -12.651 -9.706 6.498 1.00 97.88 180 LYS A C 1
ATOM 1350 O O . LYS A 1 180 ? -13.633 -10.002 7.173 1.00 97.88 180 LYS A O 1
ATOM 1355 N N . CYS A 1 181 ? -11.401 -9.877 6.924 1.00 98.50 181 CYS A N 1
ATOM 1356 C CA . CYS A 1 181 ? -11.072 -10.409 8.244 1.00 98.50 181 CYS A CA 1
ATOM 1357 C C . CYS A 1 181 ? -11.585 -9.497 9.371 1.00 98.50 181 CYS A C 1
ATOM 1359 O O . CYS A 1 181 ? -12.325 -9.959 10.238 1.00 98.50 181 CYS A O 1
ATOM 1361 N N . MET A 1 182 ? -11.303 -8.192 9.306 1.00 98.12 182 MET A N 1
ATOM 1362 C CA . MET A 1 182 ? -11.758 -7.219 10.308 1.00 98.12 182 MET A CA 1
ATOM 1363 C C . MET A 1 182 ? -13.290 -7.191 10.421 1.00 98.12 182 MET A C 1
ATOM 1365 O O . MET A 1 182 ? -13.831 -7.256 11.525 1.00 98.12 182 MET A O 1
ATOM 1369 N N . LEU A 1 183 ? -13.999 -7.182 9.285 1.00 97.12 183 LEU A N 1
ATOM 1370 C CA . LEU A 1 183 ? -15.465 -7.252 9.256 1.00 97.12 183 LEU A CA 1
ATOM 1371 C C . LEU A 1 183 ? -15.992 -8.548 9.889 1.00 97.12 183 LEU A C 1
ATOM 1373 O O . LEU A 1 183 ? -16.939 -8.508 10.672 1.00 97.12 183 LEU A O 1
ATOM 1377 N N . LYS A 1 184 ? -15.360 -9.693 9.604 1.00 98.06 184 LYS A N 1
ATOM 1378 C CA . LYS A 1 184 ? -15.724 -10.991 10.197 1.00 98.06 184 LYS A CA 1
ATOM 1379 C C . LYS A 1 184 ? -15.551 -11.000 11.719 1.00 98.06 184 LYS A C 1
ATOM 1381 O O . LYS A 1 184 ? -16.356 -11.611 12.415 1.00 98.06 184 LYS A O 1
ATOM 1386 N N . LEU A 1 185 ? -14.538 -10.304 12.236 1.00 97.81 185 LEU A N 1
ATOM 1387 C CA . LEU A 1 185 ? -14.316 -10.123 13.674 1.00 97.81 185 LEU A CA 1
ATOM 1388 C C . LEU A 1 185 ? -15.268 -9.090 14.311 1.00 97.81 185 LEU A C 1
ATOM 1390 O O . LEU A 1 185 ? -15.212 -8.862 15.523 1.00 97.81 185 LEU A O 1
ATOM 1394 N N . GLY A 1 186 ? -16.163 -8.477 13.531 1.00 96.75 186 GLY A N 1
ATOM 1395 C CA . GLY A 1 186 ? -17.159 -7.512 14.001 1.00 96.75 186 GLY A CA 1
ATOM 1396 C C . GLY A 1 186 ? -16.639 -6.078 14.118 1.00 96.75 186 GLY A C 1
ATOM 1397 O O . GLY A 1 186 ? -17.281 -5.250 14.766 1.00 96.75 186 GLY A O 1
ATOM 1398 N N . TYR A 1 187 ? -15.488 -5.771 13.518 1.00 97.56 187 TYR A N 1
ATOM 1399 C CA . TYR A 1 187 ? -14.995 -4.401 13.423 1.00 97.56 187 TYR A CA 1
ATOM 1400 C C . TYR A 1 187 ? -15.717 -3.635 12.318 1.00 97.56 187 TYR A C 1
ATOM 1402 O O . TYR A 1 187 ? -16.032 -4.172 11.260 1.00 97.56 187 TYR A O 1
ATOM 1410 N N . ASN A 1 188 ? -15.925 -2.345 12.553 1.00 95.62 188 ASN A N 1
ATOM 1411 C CA . ASN A 1 188 ? -16.461 -1.390 11.590 1.00 95.62 188 ASN A CA 1
ATOM 1412 C C . ASN A 1 188 ? -15.422 -0.294 11.356 1.00 95.62 188 ASN A C 1
ATOM 1414 O O . ASN A 1 188 ? -14.571 -0.058 12.212 1.00 95.62 188 ASN A O 1
ATOM 1418 N N . LYS A 1 189 ? -15.477 0.387 10.215 1.00 95.81 189 LYS A N 1
ATOM 1419 C CA . LYS A 1 189 ? -14.649 1.575 10.012 1.00 95.81 189 LYS A CA 1
ATOM 1420 C C . LYS A 1 189 ? -15.321 2.799 10.611 1.00 95.81 189 LYS A C 1
ATOM 1422 O O . LYS A 1 189 ? -16.539 2.947 10.522 1.00 95.81 189 LYS A O 1
ATOM 1427 N N . ILE A 1 190 ? -14.509 3.676 11.185 1.00 96.44 190 ILE A N 1
ATOM 1428 C CA . ILE A 1 190 ? -14.906 5.023 11.584 1.00 96.44 190 ILE A CA 1
ATOM 1429 C C . ILE A 1 190 ? -14.009 6.051 10.900 1.00 96.44 190 ILE A C 1
ATOM 1431 O O . ILE A 1 190 ? -12.847 5.763 10.591 1.00 96.44 190 ILE A O 1
ATOM 1435 N N . VAL A 1 191 ? -14.543 7.246 10.672 1.00 96.81 191 VAL A N 1
ATOM 1436 C CA . VAL A 1 191 ? -13.815 8.380 10.095 1.00 96.81 191 VAL A CA 1
ATOM 1437 C C . VAL A 1 191 ? -13.336 9.286 11.223 1.00 96.81 191 VAL A C 1
ATOM 1439 O O . VAL A 1 191 ? -14.145 9.792 11.995 1.00 96.81 191 VAL A O 1
ATOM 1442 N N . LEU A 1 192 ? -12.025 9.532 11.298 1.00 96.56 192 LEU A N 1
ATOM 1443 C CA . LEU A 1 192 ? -11.475 10.461 12.281 1.00 96.56 192 LEU A CA 1
ATOM 1444 C C . LEU A 1 192 ? -11.831 11.906 11.921 1.00 96.56 192 LEU A C 1
ATOM 1446 O O . LEU A 1 192 ? -11.593 12.370 10.798 1.00 96.56 192 LEU A O 1
ATOM 1450 N N . THR A 1 193 ? -12.340 12.633 12.911 1.00 96.81 193 THR A N 1
ATOM 1451 C CA . THR A 1 193 ? -12.592 14.078 12.851 1.00 96.81 193 THR A CA 1
ATOM 1452 C C . THR A 1 193 ? -11.291 14.853 12.626 1.00 96.81 193 THR A C 1
ATOM 1454 O O . THR A 1 193 ? -10.187 14.366 12.891 1.00 96.81 193 THR A O 1
ATOM 1457 N N . ALA A 1 194 ? -11.403 16.095 12.147 1.00 96.44 194 ALA A N 1
ATOM 1458 C CA . ALA A 1 194 ? -10.238 16.959 11.966 1.00 96.44 194 ALA A CA 1
ATOM 1459 C C . ALA A 1 194 ? -9.461 17.153 13.280 1.00 96.44 194 ALA A C 1
ATOM 1461 O O . ALA A 1 194 ? -8.233 17.068 13.271 1.00 96.44 194 ALA A O 1
ATOM 1462 N N . ASP A 1 195 ? -10.168 17.319 14.398 1.00 96.88 195 ASP A N 1
ATOM 1463 C CA . ASP A 1 195 ? -9.561 17.505 15.715 1.00 96.88 195 ASP A CA 1
ATOM 1464 C C . ASP A 1 195 ? -8.842 16.246 16.196 1.00 96.88 195 ASP A C 1
ATOM 1466 O O . ASP A 1 195 ? -7.683 16.336 16.595 1.00 96.88 195 ASP A O 1
ATOM 1470 N N . GLN A 1 196 ? -9.445 15.061 16.042 1.00 97.19 196 GLN A N 1
ATOM 1471 C CA . GLN A 1 196 ? -8.774 13.802 16.389 1.00 97.19 196 GLN A CA 1
ATOM 1472 C C . GLN A 1 196 ? -7.511 13.569 15.549 1.00 97.19 196 GLN A C 1
ATOM 1474 O O . GLN A 1 196 ? -6.490 13.091 16.047 1.00 97.19 196 GLN A O 1
ATOM 1479 N N . ARG A 1 197 ? -7.546 13.927 14.258 1.00 96.81 197 ARG A N 1
ATOM 1480 C CA . ARG A 1 197 ? -6.364 13.845 13.386 1.00 96.81 197 ARG A CA 1
ATOM 1481 C C . ARG A 1 197 ? -5.283 14.836 13.802 1.00 96.81 197 ARG A C 1
ATOM 1483 O O . ARG A 1 197 ? -4.104 14.482 13.830 1.00 96.81 197 ARG A O 1
ATOM 1490 N N . ASN A 1 198 ? -5.671 16.059 14.151 1.00 95.19 198 ASN A N 1
ATOM 1491 C CA . ASN A 1 198 ? -4.747 17.071 14.650 1.00 95.19 198 ASN A CA 1
ATOM 1492 C C . ASN A 1 198 ? -4.096 16.628 15.963 1.00 95.19 198 ASN A C 1
ATOM 1494 O O . ASN A 1 198 ? -2.875 16.742 16.103 1.00 95.19 198 ASN A O 1
ATOM 1498 N N . GLU A 1 199 ? -4.888 16.065 16.876 1.00 94.81 199 GLU A N 1
ATOM 1499 C CA . GLU A 1 199 ? -4.418 15.506 18.138 1.00 94.81 199 GLU A CA 1
ATOM 1500 C C . GLU A 1 199 ? -3.413 14.380 17.880 1.00 94.81 199 GLU A C 1
ATOM 1502 O O . GLU A 1 199 ? -2.259 14.498 18.300 1.00 94.81 199 GLU A O 1
ATOM 1507 N N . TYR A 1 200 ? -3.785 13.368 17.085 1.00 94.88 200 TYR A N 1
ATOM 1508 C CA . TYR A 1 200 ? -2.915 12.253 16.692 1.00 94.88 200 TYR A CA 1
ATOM 1509 C C . TYR A 1 200 ? -1.564 12.728 16.150 1.00 94.88 200 TYR A C 1
ATOM 1511 O O . TYR A 1 200 ? -0.505 12.287 16.609 1.00 94.88 200 TYR A O 1
ATOM 1519 N N . SER A 1 201 ? -1.581 13.657 15.192 1.00 91.94 201 SER A N 1
ATOM 1520 C CA . SER A 1 201 ? -0.359 14.153 14.560 1.00 91.94 201 SER A CA 1
ATOM 1521 C C . SER A 1 201 ? 0.470 15.068 15.471 1.00 91.94 201 SER A C 1
ATOM 1523 O O . SER A 1 201 ? 1.620 15.356 15.146 1.00 91.94 201 SER A O 1
ATOM 1525 N N . SER A 1 202 ? -0.076 15.554 16.589 1.00 92.00 202 SER A N 1
ATOM 1526 C CA . SER A 1 202 ? 0.621 16.436 17.541 1.00 92.00 202 SER A CA 1
ATOM 1527 C C . SER A 1 202 ? 1.206 15.715 18.767 1.00 92.00 202 SER A C 1
ATOM 1529 O O . SER A 1 202 ? 1.926 16.329 19.558 1.00 92.00 202 SER A O 1
ATOM 1531 N N . MET A 1 203 ? 0.945 14.412 18.925 1.00 90.31 203 MET A N 1
ATOM 1532 C CA . MET A 1 203 ? 1.372 13.640 20.097 1.00 90.31 203 MET A CA 1
ATOM 1533 C C . MET A 1 203 ? 2.891 13.526 20.249 1.00 90.31 203 MET A C 1
ATOM 1535 O O . MET A 1 203 ? 3.598 13.043 19.364 1.00 90.31 203 MET A O 1
ATOM 1539 N N . LYS A 1 204 ? 3.376 13.848 21.455 1.00 86.56 204 LYS A N 1
ATOM 1540 C CA . LYS A 1 204 ? 4.798 13.780 21.842 1.00 86.56 204 LYS A CA 1
ATOM 1541 C C . LYS A 1 204 ? 5.261 12.411 22.372 1.00 86.56 204 LYS A C 1
ATOM 1543 O O . LYS A 1 204 ? 6.432 12.258 22.694 1.00 86.56 204 LYS A O 1
ATOM 1548 N N . GLY A 1 205 ? 4.383 11.407 22.438 1.00 84.38 205 GLY A N 1
ATOM 1549 C CA . GLY A 1 205 ? 4.690 10.067 22.972 1.00 84.38 205 GLY A CA 1
ATOM 1550 C C . GLY A 1 205 ? 5.007 8.996 21.919 1.00 84.38 205 GLY A C 1
ATOM 1551 O O . GLY A 1 205 ? 4.921 7.802 22.200 1.00 84.38 205 GLY A O 1
ATOM 1552 N N . GLY A 1 206 ? 5.333 9.407 20.691 1.00 89.88 206 GLY A N 1
ATOM 1553 C CA . GLY A 1 206 ? 5.741 8.492 19.627 1.00 89.88 206 GLY A CA 1
ATOM 1554 C C . GLY A 1 206 ? 4.654 7.494 19.211 1.00 89.88 206 GLY A C 1
ATOM 1555 O O . GLY A 1 206 ? 3.458 7.783 19.259 1.00 89.88 206 GLY A O 1
ATOM 1556 N N . ALA A 1 207 ? 5.085 6.322 18.743 1.00 90.38 207 ALA A N 1
ATOM 1557 C CA . ALA A 1 207 ? 4.185 5.315 18.190 1.00 90.38 207 ALA A CA 1
ATOM 1558 C C . ALA A 1 207 ? 3.267 4.681 19.250 1.00 90.38 207 ALA A C 1
ATOM 1560 O O . ALA A 1 207 ? 2.111 4.407 18.943 1.00 90.38 207 ALA A O 1
ATOM 1561 N N . ASP A 1 208 ? 3.734 4.495 20.489 1.00 93.19 208 ASP A N 1
ATOM 1562 C CA . ASP A 1 208 ? 2.916 3.927 21.569 1.00 93.19 208 ASP A CA 1
ATOM 1563 C C . ASP A 1 208 ? 1.760 4.839 21.973 1.00 93.19 208 ASP A C 1
ATOM 1565 O O . ASP A 1 208 ? 0.625 4.373 22.063 1.00 93.19 208 ASP A O 1
ATOM 1569 N N . ALA A 1 209 ? 2.014 6.140 22.152 1.00 94.50 209 ALA A N 1
ATOM 1570 C CA . ALA A 1 209 ? 0.947 7.091 22.466 1.00 94.50 209 ALA A CA 1
ATOM 1571 C C . ALA A 1 209 ? -0.111 7.130 21.359 1.00 94.50 209 ALA A C 1
ATOM 1573 O O . ALA A 1 209 ? -1.304 7.074 21.641 1.00 94.50 209 ALA A O 1
ATOM 1574 N N . ARG A 1 210 ? 0.330 7.127 20.096 1.00 95.06 210 ARG A N 1
ATOM 1575 C CA . ARG A 1 210 ? -0.569 7.080 18.940 1.00 95.06 210 ARG A CA 1
ATOM 1576 C C . ARG A 1 210 ? -1.382 5.789 18.889 1.00 95.06 210 ARG A C 1
ATOM 1578 O O . ARG A 1 210 ? -2.586 5.852 18.678 1.00 95.06 210 ARG A O 1
ATOM 1585 N N . ARG A 1 211 ? -0.771 4.625 19.139 1.00 94.25 211 ARG A N 1
ATOM 1586 C CA . ARG A 1 211 ? -1.494 3.341 19.221 1.00 94.25 211 ARG A CA 1
ATOM 1587 C C . ARG A 1 211 ? -2.529 3.334 20.343 1.00 94.25 211 ARG A C 1
ATOM 1589 O O . ARG A 1 211 ? -3.650 2.888 20.121 1.00 94.25 211 ARG A O 1
ATOM 1596 N N . ASN A 1 212 ? -2.168 3.846 21.518 1.00 96.06 212 ASN A N 1
ATOM 1597 C CA . ASN A 1 212 ? -3.085 3.941 22.652 1.00 96.06 212 ASN A CA 1
ATOM 1598 C C . ASN A 1 212 ? -4.264 4.870 22.337 1.00 96.06 212 ASN A C 1
ATOM 1600 O O . ASN A 1 212 ? -5.401 4.509 22.614 1.00 96.06 212 ASN A O 1
ATOM 1604 N N . TYR A 1 213 ? -4.013 6.019 21.708 1.00 97.00 213 TYR A N 1
ATOM 1605 C CA . TYR A 1 213 ? -5.072 6.936 21.292 1.00 97.00 213 TYR A CA 1
ATOM 1606 C C . TYR A 1 213 ? -6.023 6.315 20.267 1.00 97.00 213 TYR A C 1
ATOM 1608 O O . TYR A 1 213 ? -7.239 6.376 20.424 1.00 97.00 213 TYR A O 1
ATOM 1616 N N . ILE A 1 214 ? -5.477 5.654 19.241 1.00 97.00 214 ILE A N 1
ATOM 1617 C CA . ILE A 1 214 ? -6.290 4.947 18.247 1.00 97.00 214 ILE A CA 1
ATOM 1618 C C . ILE A 1 214 ? -7.143 3.870 18.920 1.00 97.00 214 ILE A C 1
ATOM 1620 O O . ILE A 1 214 ? -8.320 3.765 18.601 1.00 97.00 214 ILE A O 1
ATOM 1624 N N . HIS A 1 215 ? -6.596 3.113 19.878 1.00 97.69 215 HIS A N 1
ATOM 1625 C CA . HIS A 1 215 ? -7.367 2.133 20.652 1.00 97.69 215 HIS A CA 1
ATOM 1626 C C . HIS A 1 215 ? -8.491 2.780 21.476 1.00 97.69 215 HIS A C 1
ATOM 1628 O O . HIS A 1 215 ? -9.608 2.264 21.468 1.00 97.69 215 HIS A O 1
ATOM 1634 N N . GLN A 1 216 ? -8.229 3.905 22.147 1.00 97.69 216 GLN A N 1
ATOM 1635 C CA . GLN A 1 216 ? -9.246 4.634 22.915 1.00 97.69 216 GLN A CA 1
ATOM 1636 C C . GLN A 1 216 ? -10.421 5.042 22.022 1.00 97.69 216 GLN A C 1
ATOM 1638 O O . GLN A 1 216 ? -11.561 4.709 22.331 1.00 97.69 216 GLN A O 1
ATOM 1643 N N . LEU A 1 217 ? -10.144 5.660 20.870 1.00 97.50 217 LEU A N 1
ATOM 1644 C CA . LEU A 1 217 ? -11.183 6.016 19.899 1.00 97.50 217 LEU A CA 1
ATOM 1645 C C . LEU A 1 217 ? -11.900 4.784 19.333 1.00 97.50 217 LEU A C 1
ATOM 1647 O O . LEU A 1 217 ? -13.119 4.767 19.203 1.00 97.50 217 LEU A O 1
ATOM 1651 N N . ALA A 1 218 ? -11.144 3.739 19.001 1.00 97.12 218 ALA A N 1
ATOM 1652 C CA . ALA A 1 218 ? -11.661 2.533 18.368 1.00 97.12 218 ALA A CA 1
ATOM 1653 C C . ALA A 1 218 ? -12.522 1.661 19.291 1.00 97.12 218 ALA A C 1
ATOM 1655 O O . ALA A 1 218 ? -13.227 0.789 18.786 1.00 97.12 218 ALA A O 1
ATOM 1656 N N . SER A 1 219 ? -12.434 1.843 20.611 1.00 97.50 219 SER A N 1
ATOM 1657 C CA . SER A 1 219 ? -13.175 1.054 21.601 1.00 97.50 219 SER A CA 1
ATOM 1658 C C . SER A 1 219 ? -14.319 1.810 22.278 1.00 97.50 219 SER A C 1
ATOM 1660 O O . SER A 1 219 ? -15.132 1.170 22.953 1.00 97.50 219 SER A O 1
ATOM 1662 N N . ASP A 1 220 ? -14.426 3.122 22.053 1.00 97.50 220 ASP A N 1
ATOM 1663 C CA . ASP A 1 220 ? -15.480 3.979 22.597 1.00 97.50 220 ASP A CA 1
ATOM 1664 C C . ASP A 1 220 ? -16.819 3.771 21.852 1.00 97.50 220 ASP A C 1
ATOM 1666 O O . ASP A 1 220 ? -16.926 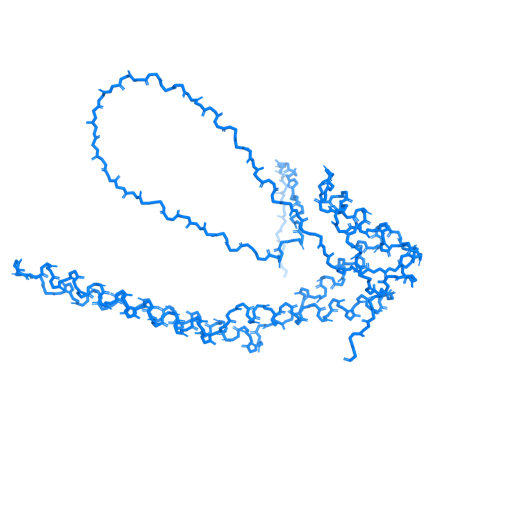4.104 20.666 1.00 97.50 220 ASP A O 1
ATOM 1670 N N . PRO A 1 221 ? -17.872 3.260 22.524 1.00 95.88 221 PRO A N 1
ATOM 1671 C CA . PRO A 1 221 ? -19.184 3.061 21.912 1.00 95.88 221 PRO A CA 1
ATOM 1672 C C . PRO A 1 221 ? -19.775 4.332 21.288 1.00 95.88 221 PRO A C 1
ATOM 1674 O O . PRO A 1 221 ? -20.376 4.251 20.220 1.00 95.88 221 PRO A O 1
ATOM 1677 N N . GLN A 1 222 ? -19.571 5.502 21.902 1.00 95.62 222 GLN A N 1
ATOM 1678 C CA . GLN A 1 222 ? -20.120 6.769 21.408 1.00 95.62 222 GLN A CA 1
ATOM 1679 C C . GLN A 1 222 ? -19.446 7.205 20.105 1.00 95.62 222 GLN A C 1
ATOM 1681 O O . GLN A 1 222 ? -20.101 7.686 19.176 1.00 95.62 222 GLN A O 1
ATOM 1686 N N . VAL A 1 223 ? -18.137 6.973 19.990 1.00 95.88 223 VAL A N 1
ATOM 1687 C CA . VAL A 1 223 ? -17.397 7.204 18.744 1.00 95.88 223 VAL A CA 1
ATOM 1688 C C . VAL A 1 223 ? -17.913 6.276 17.641 1.00 95.88 223 VAL A C 1
ATOM 1690 O O . VAL A 1 223 ? -18.157 6.726 16.523 1.00 95.88 223 VAL A O 1
ATOM 1693 N N . LEU A 1 224 ? -18.151 4.995 17.943 1.00 93.81 224 LEU A N 1
ATOM 1694 C CA . LEU A 1 224 ? -18.718 4.052 16.972 1.00 93.81 224 LEU A CA 1
ATOM 1695 C C . LEU A 1 224 ? -20.148 4.396 16.542 1.00 93.81 224 LEU A C 1
ATOM 1697 O O . LEU A 1 224 ? -20.535 4.055 15.427 1.00 93.81 224 LEU A O 1
ATOM 1701 N N . GLU A 1 225 ? -20.959 4.991 17.407 1.00 92.69 225 GLU A N 1
ATOM 1702 C CA . GLU A 1 225 ? -22.322 5.401 17.055 1.00 92.69 225 GLU A CA 1
ATOM 1703 C C . GLU A 1 225 ? -22.321 6.619 16.126 1.00 92.69 225 GLU A C 1
ATOM 1705 O O . GLU A 1 225 ? -23.117 6.687 15.193 1.00 92.69 225 GLU A O 1
ATOM 1710 N N . THR A 1 226 ? -21.396 7.554 16.345 1.00 95.06 226 THR A N 1
ATOM 1711 C CA . THR A 1 226 ? -21.402 8.867 15.683 1.00 95.06 226 THR A CA 1
ATOM 1712 C C . THR A 1 226 ? -20.485 8.972 14.465 1.00 95.06 226 THR A C 1
ATOM 1714 O O . THR A 1 226 ? -20.737 9.800 13.593 1.00 95.06 226 THR A O 1
ATOM 1717 N N . GLN A 1 227 ? -19.428 8.157 14.379 1.00 96.19 227 GLN A N 1
ATOM 1718 C CA . GLN A 1 227 ? -18.355 8.320 13.383 1.00 96.19 227 GLN A CA 1
ATOM 1719 C C . GLN A 1 227 ? -18.223 7.144 12.413 1.00 96.19 227 GLN A C 1
ATOM 1721 O O . GLN A 1 227 ? -17.245 7.089 11.665 1.00 96.19 227 GLN A O 1
ATOM 1726 N N . ARG A 1 228 ? -19.168 6.192 12.408 1.00 93.44 228 ARG A N 1
ATOM 1727 C CA . ARG A 1 228 ? -19.172 5.082 11.440 1.00 93.44 228 ARG A CA 1
ATOM 1728 C C . ARG A 1 228 ? -19.040 5.609 10.018 1.00 93.44 228 ARG A C 1
ATOM 1730 O O . ARG A 1 228 ? -19.755 6.518 9.608 1.00 93.44 228 ARG A O 1
ATOM 1737 N N . GLU A 1 229 ? -18.125 5.006 9.271 1.00 91.12 229 GLU A N 1
ATOM 1738 C CA . GLU A 1 229 ? -18.004 5.270 7.847 1.00 91.12 229 GLU A CA 1
ATOM 1739 C C . GLU A 1 229 ? -19.285 4.784 7.165 1.00 91.12 229 GLU A C 1
ATOM 1741 O O . GLU A 1 229 ? -19.607 3.593 7.192 1.00 91.12 229 GLU A O 1
ATOM 1746 N N . THR A 1 230 ? -20.029 5.712 6.568 1.00 77.31 230 THR A N 1
ATOM 1747 C CA . THR A 1 230 ? -21.118 5.354 5.665 1.00 77.31 230 THR A CA 1
ATOM 1748 C C . THR A 1 230 ? -20.490 4.722 4.426 1.00 77.31 230 THR A C 1
ATOM 1750 O O . THR A 1 230 ? -19.630 5.360 3.810 1.00 77.31 230 THR A O 1
ATOM 1753 N N . PRO A 1 231 ? -20.876 3.491 4.043 1.00 60.41 231 PRO A N 1
ATOM 1754 C CA . PRO A 1 231 ? -20.426 2.911 2.787 1.00 60.41 231 PRO A CA 1
ATOM 1755 C C . PRO A 1 231 ? -20.715 3.891 1.649 1.00 60.41 231 PRO A C 1
ATOM 1757 O O . PRO A 1 231 ? -21.801 4.472 1.604 1.00 60.41 231 PRO A O 1
ATOM 1760 N N . ALA A 1 232 ? -19.748 4.097 0.754 1.00 52.75 232 ALA A N 1
ATOM 1761 C CA . ALA A 1 232 ? -20.019 4.837 -0.472 1.00 52.75 232 ALA A CA 1
ATOM 1762 C C . ALA A 1 232 ? -21.190 4.155 -1.220 1.00 52.75 232 ALA A C 1
ATOM 1764 O O . ALA A 1 232 ? -21.240 2.919 -1.206 1.00 52.75 232 ALA A O 1
ATOM 1765 N N . PRO A 1 233 ? -22.136 4.927 -1.791 1.00 38.78 233 PRO A N 1
ATOM 1766 C CA . PRO A 1 233 ? -23.260 4.380 -2.550 1.00 38.78 233 PRO A CA 1
ATOM 1767 C C . PRO A 1 233 ? -22.809 3.583 -3.778 1.00 38.78 233 PRO A C 1
ATOM 1769 O O . PRO A 1 233 ? -21.719 3.884 -4.321 1.00 38.78 233 PRO A O 1
#

Sequence (233 aa):
MTLWRLPCLQHRSATSLSQRSFTDLNGDIVNHPLRNRAGSLNLRLLACVTVLAVPVTGVSAKVSAPSTIWAKAGVGREQFSADALECGMQGLAVNIDNTEEVKTLARASEQLEAIDASAMAALTDGSSQFGRPDLDSVRVQNGLDVAARKAADQQTVIATAQPEQQYARIKEMMFTVVRKCMLKLGYNKIVLTADQRNEYSSMKGGADARRNYIHQLASDPQVLETQRETPAP

Secondary structure (DSSP, 8-state):
---------------------S---S----------------------------------PPPPPPSEEEE-TT--HHHHHHHHHHHHHHHHT---TTSHHHHHHHHHHHHHHHHHHHHHHHHHHTTS----TT-HHHHHHHHHHHHHHHHHHHHHHHHHH-HHHHHHHHHHHHHHHHHHHHHHTT-EEEEPPHHHHHHHHH-TTHHHHHHHHHHHHHH-HHHHHHSBPPPP-

Radius of gyration: 28.27 Å; chains: 1; bounding box: 72×73×61 Å